Protein AF-A0AAU9XAP6-F1 (afdb_monomer_lite)

pLDDT: mean 88.38, std 8.18, range [48.34, 97.88]

Organism: NCBI:txid46732

Secondary structure (DSSP, 8-state):
----S-PPPGGG-PPPHHHHHHHHHHHHHHHHHHHHHHHHHHS-EEEEEEE-S-S-S-SEEEEEEEEEETTS-GGG-EEEEEETTS-EEEEE-TTEEEEEEGGGTEEEEEEEEEEESSSEEEEEESTTSSS--SS-----EEEEEEEBSPP-S--SS-TTTTTTEE-TTS-TT-EEEEEEEEEEEEEE-TTS-EEEEEEEEEEEEEE--EETTEEPPPEEEEEEEE-S-EEEEEEEPPPHHHHHHH-

Structure (mmCIF, N/CA/C/O backbone):
data_AF-A0AAU9XAP6-F1
#
_entry.id   AF-A0AAU9XAP6-F1
#
loop_
_atom_site.group_PDB
_atom_site.id
_atom_site.type_symbol
_atom_site.label_atom_id
_atom_site.label_alt_id
_atom_site.label_comp_id
_atom_site.label_asym_id
_atom_site.label_entity_id
_atom_site.label_seq_id
_atom_site.pdbx_PDB_ins_code
_atom_site.Cartn_x
_atom_site.Cartn_y
_atom_site.Cartn_z
_atom_site.occupancy
_atom_site.B_iso_or_equiv
_atom_site.auth_seq_id
_atom_site.auth_comp_id
_atom_site.auth_asym_id
_atom_site.auth_atom_id
_atom_site.pdbx_PDB_model_num
ATOM 1 N N . ARG A 1 1 ? -34.473 14.798 53.605 1.00 48.34 1 ARG A N 1
ATOM 2 C CA . ARG A 1 1 ? -35.106 14.194 54.807 1.00 48.34 1 ARG A CA 1
ATOM 3 C C . ARG A 1 1 ? -35.303 12.686 54.586 1.00 48.34 1 ARG A C 1
ATOM 5 O O . ARG A 1 1 ? -36.408 12.199 54.739 1.00 48.34 1 ARG A O 1
ATOM 12 N N . PHE A 1 2 ? -34.236 11.969 54.220 1.00 51.88 2 PHE A N 1
ATOM 13 C CA . PHE A 1 2 ? -34.199 10.504 54.151 1.00 51.88 2 PHE A CA 1
ATOM 14 C C . PHE A 1 2 ? -32.830 10.069 54.674 1.00 51.88 2 PHE A C 1
ATOM 16 O O . PHE A 1 2 ? -31.880 9.926 53.919 1.00 51.88 2 PHE A O 1
ATOM 23 N N . ASP A 1 3 ? -32.727 9.994 55.994 1.00 56.91 3 ASP A N 1
ATOM 24 C CA . ASP A 1 3 ? -31.646 9.317 56.704 1.00 56.91 3 ASP A CA 1
ATOM 25 C C . ASP A 1 3 ? -32.381 8.361 57.647 1.00 56.91 3 ASP A C 1
ATOM 27 O O . ASP A 1 3 ? -33.045 8.798 58.589 1.00 56.91 3 ASP A O 1
ATOM 31 N N . VAL A 1 4 ? -32.445 7.086 57.254 1.00 78.31 4 VAL A N 1
ATOM 32 C CA . VAL A 1 4 ? -33.272 6.045 57.897 1.00 78.31 4 VAL A CA 1
ATOM 33 C C . VAL A 1 4 ? -32.639 5.576 59.217 1.00 78.31 4 VAL A C 1
ATOM 35 O O . VAL A 1 4 ? -33.303 4.935 60.031 1.00 78.31 4 VAL A O 1
ATOM 38 N N . TYR A 1 5 ? -31.385 5.953 59.486 1.00 74.56 5 TYR A N 1
ATOM 39 C CA . TYR A 1 5 ? -30.648 5.541 60.674 1.00 74.56 5 TYR A CA 1
ATOM 40 C C . TYR A 1 5 ? -30.580 6.646 61.738 1.00 74.56 5 TYR A C 1
ATOM 42 O O . TYR A 1 5 ? -30.399 7.832 61.460 1.00 74.56 5 TYR A O 1
ATOM 50 N N . ARG A 1 6 ? -30.718 6.246 63.009 1.00 73.06 6 ARG A N 1
ATOM 51 C CA . ARG A 1 6 ? -30.551 7.136 64.165 1.00 73.06 6 ARG A CA 1
ATOM 52 C C . ARG A 1 6 ? -29.078 7.541 64.256 1.00 73.06 6 ARG A C 1
ATOM 54 O O . ARG A 1 6 ? -28.228 6.686 64.487 1.00 73.06 6 ARG A O 1
ATOM 61 N N . LYS A 1 7 ? -28.780 8.834 64.083 1.00 71.88 7 LYS A N 1
ATOM 62 C CA . LYS A 1 7 ? -27.412 9.363 64.211 1.00 71.88 7 LYS A CA 1
ATOM 63 C C . LYS A 1 7 ? -26.825 8.987 65.571 1.00 71.88 7 LYS A C 1
ATOM 65 O O . LYS A 1 7 ? -27.478 9.167 66.601 1.00 71.88 7 LYS A O 1
ATOM 70 N N . VAL A 1 8 ? -25.607 8.459 65.549 1.00 78.50 8 VAL A N 1
ATOM 71 C CA . VAL A 1 8 ? -24.889 8.038 66.754 1.00 78.50 8 VAL A CA 1
ATOM 72 C C . VAL A 1 8 ? -24.604 9.281 67.618 1.00 78.50 8 VAL A C 1
ATOM 74 O O . VAL A 1 8 ? -24.224 10.318 67.064 1.00 78.50 8 VAL A O 1
ATOM 77 N N . PRO A 1 9 ? -24.830 9.233 68.946 1.00 79.44 9 PRO A N 1
ATOM 78 C CA . PRO A 1 9 ? -24.470 10.322 69.853 1.00 79.44 9 PRO A CA 1
ATOM 79 C C . PRO A 1 9 ? -22.988 10.681 69.712 1.00 79.44 9 PRO A C 1
ATOM 81 O O . PRO A 1 9 ? -22.150 9.787 69.614 1.00 79.44 9 PRO A O 1
ATOM 84 N N . LYS A 1 10 ? -22.662 11.979 69.732 1.00 68.88 10 LYS A N 1
ATOM 85 C CA . LYS A 1 10 ? -21.281 12.468 69.555 1.00 68.88 10 LYS A CA 1
ATOM 86 C C . LYS A 1 10 ? -20.311 11.939 70.620 1.00 68.88 10 LYS A C 1
ATOM 88 O O . LYS A 1 10 ? -19.122 11.839 70.349 1.00 68.88 10 LYS A O 1
ATOM 93 N N . ASP A 1 11 ? -20.837 11.542 71.777 1.00 70.69 11 ASP A N 1
ATOM 94 C CA . ASP A 1 11 ? -20.088 10.999 72.918 1.00 70.69 11 ASP A CA 1
ATOM 95 C C . ASP A 1 11 ? -19.601 9.553 72.699 1.00 70.69 11 ASP A C 1
ATOM 97 O O . ASP A 1 11 ? -18.796 9.044 73.470 1.00 70.69 11 ASP A O 1
ATOM 101 N N . LEU A 1 12 ? -20.090 8.884 71.647 1.00 67.19 12 LEU A N 1
ATOM 102 C CA . LEU A 1 12 ? -19.699 7.525 71.247 1.00 67.19 12 LEU A CA 1
ATOM 103 C C . LEU A 1 12 ? -18.851 7.512 69.962 1.00 67.19 12 LEU A C 1
ATOM 105 O O . LEU A 1 12 ? -18.525 6.443 69.450 1.00 67.19 12 LEU A O 1
ATOM 109 N N . THR A 1 13 ? -18.510 8.683 69.418 1.00 69.12 13 THR A N 1
ATOM 110 C CA . THR A 1 13 ? -17.728 8.829 68.184 1.00 69.12 13 THR A CA 1
ATOM 111 C C . THR A 1 13 ? -16.467 9.641 68.451 1.00 69.12 13 THR A C 1
ATOM 113 O O . THR A 1 13 ? -16.531 10.866 68.530 1.00 69.12 13 THR A O 1
ATOM 116 N N . GLU A 1 14 ? -15.312 8.983 68.543 1.00 74.94 14 GLU A N 1
ATOM 117 C CA . GLU A 1 14 ? -14.021 9.675 68.551 1.00 74.94 14 GLU A CA 1
ATOM 118 C C . GLU A 1 14 ? -13.515 9.872 67.110 1.00 74.94 14 GLU A C 1
ATOM 120 O O . GLU A 1 14 ? -13.305 8.891 66.388 1.00 74.94 14 GLU A O 1
ATOM 125 N N . PRO A 1 15 ? -13.324 11.119 66.643 1.00 74.12 15 PRO A N 1
ATOM 126 C CA . PRO A 1 15 ? -12.753 11.367 65.327 1.00 74.12 15 PRO A CA 1
ATOM 127 C C . PRO A 1 15 ? -11.271 10.974 65.320 1.00 74.12 15 PRO A C 1
ATOM 129 O O . PRO A 1 15 ? -10.464 11.530 66.061 1.00 74.12 15 PRO A O 1
ATOM 132 N N . THR A 1 16 ? -10.894 10.039 64.447 1.00 85.94 16 THR A N 1
ATOM 133 C CA . THR A 1 16 ? -9.493 9.637 64.264 1.00 85.94 16 THR A CA 1
ATOM 134 C C . THR A 1 16 ? -8.891 10.318 63.034 1.00 85.94 16 THR A C 1
ATOM 136 O O . THR A 1 16 ? -9.474 10.309 61.948 1.00 85.94 16 THR A O 1
ATOM 139 N N . LEU A 1 17 ? -7.691 10.893 63.183 1.00 85.50 17 LEU A N 1
ATOM 140 C CA . LEU A 1 17 ? -6.952 11.518 62.076 1.00 85.50 17 LEU A CA 1
ATOM 141 C C . LEU A 1 17 ? -6.693 10.513 60.940 1.00 85.50 17 LEU A C 1
ATOM 143 O O . LEU A 1 17 ? -6.874 10.834 59.768 1.00 85.50 17 LEU A O 1
ATOM 147 N N . THR A 1 18 ? -6.342 9.273 61.289 1.00 87.75 18 THR A N 1
ATOM 148 C CA . THR A 1 18 ? -6.099 8.182 60.335 1.00 87.75 18 THR A CA 1
ATOM 149 C C . THR A 1 18 ? -7.346 7.850 59.513 1.00 87.75 18 THR A C 1
ATOM 151 O O . THR A 1 18 ? -7.249 7.689 58.299 1.00 87.75 18 THR A O 1
ATOM 154 N N . GLY A 1 19 ? -8.529 7.811 60.142 1.00 87.94 19 GLY A N 1
ATOM 155 C CA . GLY A 1 19 ? -9.795 7.580 59.443 1.00 87.94 19 GLY A CA 1
ATOM 156 C C . GLY A 1 19 ? -10.146 8.704 58.463 1.00 87.94 19 GLY A C 1
ATOM 157 O O . GLY A 1 19 ? -10.635 8.431 57.364 1.00 87.94 19 GLY A O 1
ATOM 158 N N . ALA A 1 20 ? -9.832 9.956 58.812 1.00 88.50 20 ALA A N 1
ATOM 159 C CA . ALA A 1 20 ? -10.007 11.099 57.917 1.00 88.50 20 ALA A CA 1
ATOM 160 C C . ALA A 1 20 ? -9.082 11.017 56.690 1.00 88.50 20 ALA A C 1
ATOM 162 O O . ALA A 1 20 ? -9.546 11.210 55.568 1.00 88.50 20 ALA A O 1
ATOM 163 N N . VAL A 1 21 ? -7.804 10.665 56.882 1.00 93.75 21 VAL A N 1
ATOM 164 C CA . VAL A 1 21 ? -6.840 10.488 55.779 1.00 93.75 21 VAL A CA 1
ATOM 165 C C . VAL A 1 21 ? -7.285 9.370 54.837 1.00 93.75 21 VAL A C 1
ATOM 167 O O . VAL A 1 21 ? -7.354 9.594 53.631 1.00 93.75 21 VAL A O 1
ATOM 170 N N . ILE A 1 22 ? -7.654 8.201 55.375 1.00 92.69 22 ILE A N 1
ATOM 171 C CA . ILE A 1 22 ? -8.144 7.072 54.569 1.00 92.69 22 ILE A CA 1
ATOM 172 C C . ILE A 1 22 ? -9.375 7.491 53.759 1.00 92.69 22 ILE A C 1
ATOM 174 O O . ILE A 1 22 ? -9.412 7.263 52.554 1.00 92.69 22 ILE A O 1
ATOM 178 N N . SER A 1 23 ? -10.340 8.171 54.386 1.00 93.19 23 SER A N 1
ATOM 179 C CA . SER A 1 23 ? -11.558 8.631 53.706 1.00 93.19 23 SER A CA 1
ATOM 180 C C . SER A 1 23 ? -11.256 9.606 52.562 1.00 93.19 23 SER A C 1
ATOM 182 O O . SER A 1 23 ? -11.833 9.483 51.484 1.00 93.19 23 SER A O 1
ATOM 184 N N . ILE A 1 24 ? -10.324 10.547 52.759 1.00 94.69 24 ILE A N 1
ATOM 185 C CA . ILE A 1 24 ? -9.896 11.489 51.712 1.00 94.69 24 ILE A CA 1
ATOM 186 C C . ILE A 1 24 ? -9.228 10.740 50.555 1.00 94.69 24 ILE A C 1
ATOM 188 O O . ILE A 1 24 ? -9.577 10.974 49.398 1.00 94.69 24 ILE A O 1
ATOM 192 N N . CYS A 1 25 ? -8.309 9.816 50.849 1.00 95.62 25 CYS A N 1
ATOM 193 C CA . CYS A 1 25 ? -7.651 8.998 49.832 1.00 95.62 25 CYS A CA 1
ATOM 194 C C . CYS A 1 25 ? -8.659 8.157 49.034 1.00 95.62 25 CYS A C 1
ATOM 196 O O . CYS A 1 25 ? -8.580 8.121 47.808 1.00 95.62 25 CYS A O 1
ATOM 198 N N . SER A 1 26 ? -9.634 7.536 49.703 1.00 94.56 26 SER A N 1
ATOM 199 C CA . SER A 1 26 ? -10.699 6.772 49.048 1.00 94.56 26 SER A CA 1
ATOM 200 C C . SER A 1 26 ? -11.567 7.650 48.146 1.00 94.56 26 SER A C 1
ATOM 202 O O . SER A 1 26 ? -11.811 7.279 47.002 1.00 94.56 26 SER A O 1
ATOM 204 N N . CYS A 1 27 ? -11.981 8.835 48.607 1.00 95.06 27 CYS A N 1
ATOM 205 C CA . CYS A 1 27 ? -12.745 9.774 47.783 1.00 95.06 27 CYS A CA 1
ATOM 206 C C . CYS A 1 27 ? -11.961 10.225 46.544 1.00 95.06 27 CYS A C 1
ATOM 208 O O . CYS A 1 27 ? -12.517 10.242 45.448 1.00 95.06 27 CYS A O 1
ATOM 210 N N . LEU A 1 28 ? -10.673 10.555 46.691 1.00 96.06 28 LEU A N 1
ATOM 211 C CA . LEU A 1 28 ? -9.819 10.934 45.561 1.00 96.06 28 LEU A CA 1
ATOM 212 C C . LEU A 1 28 ? -9.684 9.795 44.546 1.00 96.06 28 LEU A C 1
ATOM 214 O O . LEU A 1 28 ? -9.765 10.037 43.343 1.00 96.06 28 LEU A O 1
ATOM 218 N N . PHE A 1 29 ? -9.522 8.560 45.021 1.00 94.62 29 PHE A N 1
ATOM 219 C CA . PHE A 1 29 ? -9.425 7.388 44.158 1.00 94.62 29 PHE A CA 1
ATOM 220 C C . PHE A 1 29 ? -10.732 7.118 43.397 1.00 94.62 29 PHE A C 1
ATOM 222 O O . PHE A 1 29 ? -10.698 6.904 42.189 1.00 94.62 29 PHE A O 1
ATOM 229 N N . ILE A 1 30 ? -11.887 7.213 44.065 1.00 92.94 30 ILE A N 1
ATOM 230 C CA . ILE A 1 30 ? -13.206 7.059 43.426 1.00 92.94 30 ILE A CA 1
ATOM 231 C C . ILE A 1 30 ? -13.429 8.144 42.365 1.00 92.94 30 ILE A C 1
ATOM 233 O O . ILE A 1 30 ? -13.862 7.841 41.256 1.00 92.94 30 ILE A O 1
ATOM 237 N N . VAL A 1 31 ? -13.100 9.404 42.669 1.00 93.81 31 VAL A N 1
ATOM 238 C CA . VAL A 1 31 ? -13.209 10.505 41.697 1.00 93.81 31 VAL A CA 1
ATOM 239 C C . VAL A 1 31 ? -12.295 10.266 40.496 1.00 93.81 31 VAL A C 1
ATOM 241 O O . VAL A 1 31 ? -12.714 10.481 39.362 1.00 93.81 31 VAL A O 1
ATOM 244 N N . PHE A 1 32 ? -11.069 9.790 40.723 1.00 94.44 32 PHE A N 1
ATOM 245 C CA . PHE A 1 32 ? -10.147 9.435 39.648 1.00 94.44 32 PHE A CA 1
ATOM 246 C C . PHE A 1 32 ? -10.719 8.338 38.737 1.00 94.44 32 PHE A C 1
ATOM 248 O O . PHE A 1 32 ? -10.724 8.512 37.518 1.00 94.44 32 PHE A O 1
ATOM 255 N N . LEU A 1 33 ? -11.243 7.249 39.311 1.00 91.88 33 LEU A N 1
ATOM 256 C CA . LEU A 1 33 ? -11.866 6.169 38.540 1.00 91.88 33 LEU A CA 1
ATOM 257 C C . LEU A 1 33 ? -13.075 6.668 37.742 1.00 91.88 33 LEU A C 1
ATOM 259 O O . LEU A 1 33 ? -13.172 6.386 36.552 1.00 91.88 33 LEU A O 1
ATOM 263 N N . LEU A 1 34 ? -13.943 7.480 38.352 1.00 91.81 34 LEU A N 1
ATOM 264 C CA . LEU A 1 34 ? -15.123 8.028 37.682 1.00 91.81 34 LEU A CA 1
ATOM 265 C C . LEU A 1 34 ? -14.742 8.932 36.506 1.00 91.81 34 LEU A C 1
ATOM 267 O O . LEU A 1 34 ? -15.331 8.820 35.433 1.00 91.81 34 LEU A O 1
ATOM 271 N N . LEU A 1 35 ? -13.743 9.805 36.673 1.00 92.31 35 LEU A N 1
ATOM 272 C CA . LEU A 1 35 ? -13.246 10.648 35.582 1.00 92.31 35 LEU A CA 1
ATOM 273 C C . LEU A 1 35 ? -12.613 9.813 34.462 1.00 92.31 35 LEU A C 1
ATOM 275 O O . LEU A 1 35 ? -12.796 10.134 33.288 1.00 92.31 35 LEU A O 1
ATOM 279 N N . SER A 1 36 ? -11.897 8.742 34.811 1.00 90.75 36 SER A N 1
ATOM 280 C CA . SER A 1 36 ? -11.293 7.829 33.839 1.00 90.75 36 SER A CA 1
ATOM 281 C C . SER A 1 36 ? -12.350 7.065 33.034 1.00 90.75 36 SER A C 1
ATOM 283 O O . SER A 1 36 ? -12.295 7.070 31.803 1.00 90.75 36 SER A O 1
ATOM 285 N N . GLU A 1 37 ? -13.356 6.492 33.697 1.00 89.88 37 GLU A N 1
ATOM 286 C CA . GLU A 1 37 ? -14.476 5.802 33.045 1.00 89.88 37 GLU A CA 1
ATOM 287 C C . GLU A 1 37 ? -15.327 6.767 32.213 1.00 89.88 37 GLU A C 1
ATOM 289 O O . GLU A 1 37 ? -15.700 6.448 31.086 1.00 89.88 37 GLU A O 1
ATOM 294 N N . PHE A 1 38 ? -15.573 7.984 32.704 1.00 89.25 38 PHE A N 1
ATOM 295 C CA . PHE A 1 38 ? -16.295 9.010 31.950 1.00 89.25 38 PHE A CA 1
ATOM 296 C C . PHE A 1 38 ? -15.544 9.422 30.679 1.00 89.25 38 PHE A C 1
ATOM 298 O O . PHE A 1 38 ? -16.142 9.533 29.609 1.00 89.25 38 PHE A O 1
ATOM 305 N N . TYR A 1 39 ? -14.221 9.587 30.767 1.00 89.94 39 TYR A N 1
ATOM 306 C CA . TYR A 1 39 ? -13.382 9.842 29.599 1.00 89.94 39 TYR A CA 1
ATOM 307 C C . TYR A 1 39 ? -13.433 8.670 28.605 1.00 89.94 39 TYR A C 1
ATOM 309 O O . TYR A 1 39 ? -13.611 8.875 27.406 1.00 89.94 39 TYR A O 1
ATOM 317 N N . SER A 1 40 ? -13.347 7.435 29.102 1.00 85.88 40 SER A N 1
ATOM 318 C CA . SER A 1 40 ? -13.465 6.202 28.311 1.00 85.88 40 SER A CA 1
ATOM 319 C C . SER A 1 40 ? -14.835 6.051 27.636 1.00 85.88 40 SER A C 1
ATOM 321 O O . SER A 1 40 ? -14.910 5.541 26.522 1.00 85.88 40 SER A O 1
ATOM 323 N N . PHE A 1 41 ? -15.909 6.512 28.282 1.00 87.19 41 PHE A N 1
ATOM 324 C CA . PHE A 1 41 ? -17.276 6.488 27.758 1.00 87.19 41 PHE A CA 1
ATOM 325 C C . PHE A 1 41 ? -17.514 7.531 26.655 1.00 87.19 41 PHE A C 1
ATOM 327 O O . PHE A 1 41 ? -18.246 7.264 25.703 1.00 87.19 41 PHE A O 1
ATOM 334 N N . ILE A 1 42 ? -16.905 8.716 26.769 1.00 87.56 42 ILE A N 1
ATOM 335 C CA . ILE A 1 42 ? -17.005 9.765 25.741 1.00 87.56 42 ILE A CA 1
ATOM 336 C C . ILE A 1 42 ? -16.218 9.390 24.483 1.00 87.56 42 ILE A C 1
ATOM 338 O O . ILE A 1 42 ? -16.643 9.722 23.373 1.00 87.56 42 ILE A O 1
ATOM 342 N N . ASN A 1 43 ? -15.080 8.717 24.645 1.00 88.75 43 ASN A N 1
ATOM 343 C CA . ASN A 1 43 ? -14.266 8.287 23.519 1.00 88.75 43 ASN A CA 1
ATOM 344 C C . ASN A 1 43 ? -14.901 7.107 22.777 1.00 88.75 43 ASN A C 1
ATOM 346 O O . ASN A 1 43 ? -15.547 6.234 23.355 1.00 88.75 43 ASN A O 1
ATOM 350 N N . THR A 1 44 ? -14.691 7.084 21.467 1.00 87.19 44 THR A N 1
ATOM 351 C CA . THR A 1 44 ? -15.156 6.011 20.593 1.00 87.19 44 THR A CA 1
ATOM 352 C C . THR A 1 44 ? -14.171 4.854 20.577 1.00 87.19 44 THR A C 1
ATOM 354 O O . THR A 1 44 ? -12.965 5.032 20.761 1.00 87.19 44 THR A O 1
ATOM 357 N N . GLU A 1 45 ? -14.688 3.655 20.331 1.00 88.06 45 GLU A N 1
ATOM 358 C CA . GLU A 1 45 ? -13.883 2.458 20.113 1.00 88.06 45 GLU A CA 1
ATOM 359 C C . GLU A 1 45 ? -14.051 1.956 18.680 1.00 88.06 45 GLU A C 1
ATOM 361 O O . GLU A 1 45 ? -15.135 2.030 18.102 1.00 88.06 45 GLU A O 1
ATOM 366 N N . ILE A 1 46 ? -12.962 1.456 18.099 1.00 90.31 46 ILE A N 1
ATOM 367 C CA . ILE A 1 46 ? -12.961 0.854 16.767 1.00 90.31 46 ILE A CA 1
ATOM 368 C C . ILE A 1 46 ? -13.011 -0.660 16.950 1.00 90.31 46 ILE A C 1
ATOM 370 O O . ILE A 1 46 ? -12.089 -1.250 17.515 1.00 90.31 46 ILE A O 1
ATOM 374 N N . VAL A 1 47 ? -14.075 -1.288 16.458 1.00 91.06 47 VAL A N 1
ATOM 375 C CA . VAL A 1 47 ? -14.273 -2.742 16.512 1.00 91.06 47 VAL A CA 1
ATOM 376 C C . VAL A 1 47 ? -14.082 -3.319 15.114 1.00 91.06 47 VAL A C 1
ATOM 378 O O . VAL A 1 47 ? -14.600 -2.766 14.147 1.00 91.06 47 VAL A O 1
ATOM 381 N N . SER A 1 48 ? -13.336 -4.419 14.994 1.00 92.06 48 SER A N 1
ATOM 382 C CA . SER A 1 48 ? -13.140 -5.117 13.720 1.00 92.06 48 SER A CA 1
ATOM 383 C C . SER A 1 48 ? -14.056 -6.332 13.595 1.00 92.06 48 SER A C 1
ATOM 385 O O . SER A 1 48 ? -14.024 -7.223 14.445 1.00 92.06 48 SER A O 1
ATOM 387 N N . GLU A 1 49 ? -14.801 -6.405 12.503 1.00 92.19 49 GLU A N 1
ATOM 388 C CA . GLU A 1 49 ? -15.636 -7.534 12.103 1.00 92.19 49 GLU A CA 1
ATOM 389 C C . GLU A 1 49 ? -15.079 -8.143 10.803 1.00 92.19 49 GLU A C 1
ATOM 391 O O . GLU A 1 49 ? -14.505 -7.437 9.971 1.00 92.19 49 GLU A O 1
ATOM 396 N N . LEU A 1 50 ? -15.215 -9.459 10.623 1.00 91.00 50 LEU A N 1
ATOM 397 C CA . LEU A 1 50 ? -14.757 -10.170 9.424 1.00 91.00 50 LEU A CA 1
ATOM 398 C C . LEU A 1 50 ? -15.958 -10.756 8.691 1.00 91.00 50 LEU A C 1
ATOM 400 O O . LEU A 1 50 ? -16.809 -11.393 9.312 1.00 91.00 50 LEU A O 1
ATOM 404 N N . PHE A 1 51 ? -16.006 -10.578 7.375 1.00 89.25 51 PHE A N 1
ATOM 405 C CA . PHE A 1 51 ? -17.064 -11.132 6.536 1.00 89.25 51 PHE A CA 1
ATOM 406 C C . PHE A 1 51 ? -16.524 -11.528 5.159 1.00 89.25 51 PHE A C 1
ATOM 408 O O . PHE A 1 51 ? -15.443 -11.104 4.746 1.00 89.25 51 PHE A O 1
ATOM 415 N N . VAL A 1 52 ? -17.266 -12.395 4.473 1.00 85.69 52 VAL A N 1
ATOM 416 C CA . VAL A 1 52 ? -16.911 -12.936 3.156 1.00 85.69 52 VAL A CA 1
ATOM 417 C C . VAL A 1 52 ? -17.818 -12.273 2.134 1.00 85.69 52 VAL A C 1
ATOM 419 O O . VAL A 1 52 ? -18.899 -12.775 1.850 1.00 85.69 52 VAL A O 1
ATOM 422 N N . ASP A 1 53 ? -17.412 -11.102 1.656 1.00 75.50 53 ASP A N 1
ATOM 423 C CA . ASP A 1 53 ? -18.084 -10.432 0.547 1.00 75.50 53 ASP A CA 1
ATOM 424 C C . ASP A 1 53 ? -17.155 -9.402 -0.105 1.00 75.50 53 ASP A C 1
ATOM 426 O O . ASP A 1 53 ? -16.255 -8.861 0.551 1.00 75.50 53 ASP A O 1
ATOM 430 N N . ASN A 1 54 ? -17.379 -9.120 -1.388 1.00 74.62 54 ASN A N 1
ATOM 431 C CA . ASN A 1 54 ? -16.704 -8.033 -2.084 1.00 74.62 54 ASN A CA 1
ATOM 432 C C . ASN A 1 54 ? -17.390 -6.720 -1.691 1.00 74.62 54 ASN A C 1
ATOM 434 O O . ASN A 1 54 ? -18.545 -6.496 -2.045 1.00 74.62 54 ASN A O 1
ATOM 438 N N . PRO A 1 55 ? -16.699 -5.815 -0.985 1.00 65.62 55 PRO A N 1
ATOM 439 C CA . PRO A 1 55 ? -17.355 -4.665 -0.384 1.00 65.62 55 PRO A CA 1
ATOM 440 C C . PRO A 1 55 ? -17.750 -3.585 -1.399 1.00 65.62 55 PRO A C 1
ATOM 442 O O . PRO A 1 55 ? -18.435 -2.635 -1.041 1.00 65.62 55 PRO A O 1
ATOM 445 N N . THR A 1 56 ? -17.286 -3.680 -2.649 1.00 73.69 56 THR A N 1
ATOM 446 C CA . THR A 1 56 ? -17.522 -2.664 -3.684 1.00 73.69 56 THR A CA 1
ATOM 447 C C . THR A 1 56 ? -18.015 -3.304 -4.975 1.00 73.69 56 THR A C 1
ATOM 449 O O . THR A 1 56 ? -17.397 -4.247 -5.465 1.00 73.69 56 THR A O 1
ATOM 452 N N . GLU A 1 57 ? -19.069 -2.724 -5.559 1.00 72.00 57 GLU A N 1
ATOM 453 C CA . GLU A 1 57 ? -19.668 -3.153 -6.837 1.00 72.00 57 GLU A CA 1
ATOM 454 C C . GLU A 1 57 ? -18.736 -2.967 -8.045 1.00 72.00 57 GLU A C 1
ATOM 456 O O . GLU A 1 57 ? -18.965 -3.549 -9.097 1.00 72.00 57 GLU A O 1
ATOM 461 N N . ASN A 1 58 ? -17.679 -2.156 -7.919 1.00 80.62 58 ASN A N 1
ATOM 462 C CA . ASN A 1 58 ? -16.722 -1.948 -9.002 1.00 80.62 58 ASN A CA 1
ATOM 463 C C . ASN A 1 58 ? -15.812 -3.175 -9.176 1.00 80.62 58 ASN A C 1
ATOM 465 O O . ASN A 1 58 ? -15.211 -3.637 -8.207 1.00 80.62 58 ASN A O 1
ATOM 469 N N . ASP A 1 59 ? -15.622 -3.645 -10.406 1.00 83.38 59 ASP A N 1
ATOM 470 C CA . ASP A 1 59 ? -14.747 -4.785 -10.723 1.00 83.38 59 ASP A CA 1
ATOM 471 C C . ASP A 1 59 ? -13.254 -4.421 -10.747 1.00 83.38 59 ASP A C 1
ATOM 473 O O . ASP A 1 59 ? -12.376 -5.291 -10.784 1.00 83.38 59 ASP A O 1
ATOM 477 N N . ARG A 1 60 ? -12.948 -3.119 -10.715 1.00 89.94 60 ARG A N 1
ATOM 478 C CA . ARG A 1 60 ? -11.586 -2.585 -10.773 1.00 89.94 60 ARG A CA 1
ATOM 479 C C . ARG A 1 60 ? -11.141 -1.990 -9.444 1.00 89.94 60 ARG A C 1
ATOM 481 O O . ARG A 1 60 ? -11.935 -1.457 -8.670 1.00 89.94 60 ARG A O 1
ATOM 488 N N . LEU A 1 61 ? -9.838 -2.063 -9.204 1.00 91.94 61 LEU A N 1
ATOM 489 C CA . LEU A 1 61 ? -9.146 -1.524 -8.042 1.00 91.94 61 LEU A CA 1
ATOM 490 C C . LEU A 1 61 ? -8.185 -0.419 -8.488 1.00 91.94 61 LEU A C 1
ATOM 492 O O . LEU A 1 61 ? -7.321 -0.646 -9.332 1.00 91.94 61 LEU A O 1
ATOM 496 N N . ASP A 1 62 ? -8.347 0.780 -7.929 1.00 93.62 62 ASP A N 1
ATOM 497 C CA . ASP A 1 62 ? -7.401 1.884 -8.103 1.00 93.62 62 ASP A CA 1
ATOM 498 C C . ASP A 1 62 ? -6.072 1.575 -7.402 1.00 93.62 62 ASP A C 1
ATOM 500 O O . ASP A 1 62 ? -6.054 1.182 -6.234 1.00 93.62 62 ASP A O 1
ATOM 504 N N . VAL A 1 63 ? -4.960 1.820 -8.089 1.00 95.31 63 VAL A N 1
ATOM 505 C CA . VAL A 1 63 ? -3.599 1.674 -7.568 1.00 95.31 63 VAL A CA 1
ATOM 506 C C . VAL A 1 63 ? -2.845 2.979 -7.773 1.00 95.31 63 VAL A C 1
ATOM 508 O O . VAL A 1 63 ? -2.914 3.598 -8.837 1.00 95.31 63 VAL A O 1
ATOM 511 N N . LYS A 1 64 ? -2.108 3.404 -6.747 1.00 96.00 64 LYS A N 1
ATOM 512 C CA . LYS A 1 64 ? -1.155 4.513 -6.828 1.00 96.00 64 LYS A CA 1
ATOM 513 C C . LYS A 1 64 ? 0.221 4.013 -6.427 1.00 96.00 64 LYS A C 1
ATOM 515 O O . LYS A 1 64 ? 0.431 3.686 -5.256 1.00 96.00 64 LYS A O 1
ATOM 520 N N . LEU A 1 65 ? 1.147 3.987 -7.375 1.00 96.50 65 LEU A N 1
ATOM 521 C CA . LEU A 1 65 ? 2.543 3.634 -7.145 1.00 96.50 65 LEU A CA 1
ATOM 522 C C . LEU A 1 65 ? 3.402 4.892 -7.268 1.00 96.50 65 LEU A C 1
ATOM 524 O O . LEU A 1 65 ? 3.290 5.638 -8.234 1.00 96.50 65 LEU A O 1
ATOM 528 N N . ASN A 1 66 ? 4.270 5.108 -6.288 1.00 96.88 66 ASN A N 1
ATOM 529 C CA . ASN A 1 66 ? 5.327 6.105 -6.328 1.00 96.88 66 ASN A CA 1
ATOM 530 C C . ASN A 1 66 ? 6.637 5.416 -5.933 1.00 96.88 66 ASN A C 1
ATOM 532 O O . ASN A 1 66 ? 6.773 4.912 -4.812 1.00 96.88 66 ASN A O 1
ATOM 536 N N . ILE A 1 67 ? 7.577 5.371 -6.870 1.00 96.81 67 ILE A N 1
ATOM 537 C CA . ILE A 1 67 ? 8.853 4.670 -6.761 1.00 96.81 67 ILE A CA 1
ATOM 538 C C . ILE A 1 67 ? 9.963 5.539 -7.354 1.00 96.81 67 ILE A C 1
ATOM 540 O O . ILE A 1 67 ? 9.780 6.182 -8.380 1.00 96.81 67 ILE A O 1
ATOM 544 N N . THR A 1 68 ? 11.118 5.566 -6.706 1.00 96.31 68 THR A N 1
ATOM 545 C CA . THR A 1 68 ? 12.306 6.286 -7.164 1.00 96.31 68 THR A CA 1
ATOM 546 C C . THR A 1 68 ? 13.351 5.288 -7.635 1.00 96.31 68 THR A C 1
ATOM 548 O O . THR A 1 68 ? 13.640 4.329 -6.927 1.00 96.31 68 THR A O 1
ATOM 551 N N . LEU A 1 69 ? 13.931 5.522 -8.807 1.00 95.38 69 LEU A N 1
ATOM 552 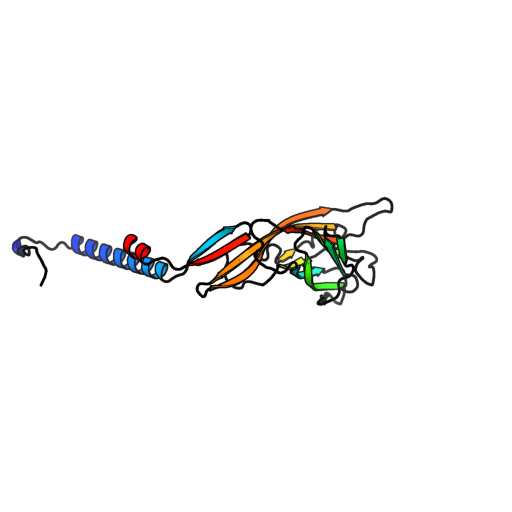C CA . LEU A 1 69 ? 15.048 4.764 -9.353 1.00 95.38 69 LEU A CA 1
ATOM 553 C C . LEU A 1 69 ? 16.222 5.732 -9.566 1.00 95.38 69 LEU A C 1
ATOM 555 O O . LEU A 1 69 ? 16.202 6.510 -10.518 1.00 95.38 69 LEU A O 1
ATOM 559 N N . PRO A 1 70 ? 17.240 5.745 -8.689 1.00 93.69 70 PRO A N 1
ATOM 560 C CA . PRO A 1 70 ? 18.289 6.768 -8.723 1.00 93.69 70 PRO A CA 1
ATOM 561 C C . PRO A 1 70 ? 19.280 6.620 -9.884 1.00 93.69 70 PRO A C 1
ATOM 563 O O . PRO A 1 70 ? 20.006 7.572 -10.163 1.00 93.69 70 PRO A O 1
ATOM 566 N N . ARG A 1 71 ? 19.328 5.441 -10.522 1.00 92.25 71 ARG A N 1
ATOM 567 C CA . ARG A 1 71 ? 20.282 5.069 -11.583 1.00 92.25 71 ARG A CA 1
ATOM 568 C C . ARG A 1 71 ? 19.594 4.720 -12.913 1.00 92.25 71 ARG A C 1
ATOM 570 O O . ARG A 1 71 ? 20.176 4.029 -13.743 1.00 92.25 71 ARG A O 1
ATOM 577 N N . MET A 1 72 ? 18.347 5.159 -13.096 1.00 92.25 72 MET A N 1
ATOM 578 C CA . MET A 1 72 ? 17.567 4.962 -14.320 1.00 92.25 72 MET A CA 1
ATOM 579 C C . MET A 1 72 ? 16.874 6.247 -14.743 1.00 92.25 72 MET A C 1
ATOM 581 O O . MET A 1 72 ? 16.201 6.894 -13.940 1.00 92.25 72 MET A O 1
ATOM 585 N N . LYS A 1 73 ? 16.957 6.559 -16.036 1.00 93.38 73 LYS A N 1
ATOM 586 C CA . LYS A 1 73 ? 16.243 7.689 -16.633 1.00 93.38 73 LYS A CA 1
ATOM 587 C C . LYS A 1 73 ? 14.757 7.397 -16.793 1.00 93.38 73 LYS A C 1
ATOM 589 O O . LYS A 1 73 ? 14.369 6.264 -17.075 1.00 93.38 73 LYS A O 1
ATOM 594 N N . CYS A 1 74 ? 13.933 8.438 -16.721 1.00 91.62 74 CYS A N 1
ATOM 595 C CA . CYS A 1 74 ? 12.482 8.312 -16.858 1.00 91.62 74 CYS A CA 1
ATOM 596 C C . CYS A 1 74 ? 12.024 7.810 -18.236 1.00 91.62 74 CYS A C 1
ATOM 598 O O . CYS A 1 74 ? 11.037 7.088 -18.320 1.00 91.62 74 CYS A O 1
ATOM 600 N N . GLU A 1 75 ? 12.757 8.133 -19.307 1.00 90.62 75 GLU A N 1
ATOM 601 C CA . GLU A 1 75 ? 12.452 7.689 -20.680 1.00 90.62 75 GLU A CA 1
ATOM 602 C C . GLU A 1 75 ? 12.595 6.172 -20.894 1.00 90.62 75 GLU A C 1
ATOM 604 O O . GLU A 1 75 ? 12.075 5.627 -21.868 1.00 90.62 75 GLU A O 1
ATOM 609 N N . HIS A 1 76 ? 13.289 5.495 -19.976 1.00 91.94 76 HIS A N 1
ATOM 610 C CA . HIS A 1 76 ? 13.552 4.059 -20.003 1.00 91.94 76 HIS A CA 1
ATOM 611 C C . HIS A 1 76 ? 12.629 3.262 -19.081 1.00 91.94 76 HIS A C 1
ATOM 613 O O . HIS A 1 76 ? 12.869 2.075 -18.881 1.00 91.94 76 HIS A O 1
ATOM 619 N N . LEU A 1 77 ? 11.613 3.889 -18.485 1.00 92.69 77 LEU A N 1
ATOM 620 C CA . LEU A 1 77 ? 10.705 3.235 -17.549 1.00 92.69 77 LEU A CA 1
ATOM 621 C C . LEU A 1 77 ? 9.285 3.202 -18.107 1.00 92.69 77 LEU A C 1
ATOM 623 O O . LEU A 1 77 ? 8.734 4.224 -18.512 1.00 92.69 77 LEU A O 1
ATOM 627 N N . GLY A 1 78 ? 8.692 2.013 -18.094 1.00 92.81 78 GLY A N 1
ATOM 628 C CA . GLY A 1 78 ? 7.288 1.774 -18.396 1.00 92.81 78 GLY A CA 1
ATOM 629 C C . GLY A 1 78 ? 6.626 0.959 -17.291 1.00 92.81 78 GLY A C 1
ATOM 630 O O . GLY A 1 78 ? 7.299 0.264 -16.524 1.00 92.81 78 GLY A O 1
ATOM 631 N N . LEU A 1 79 ? 5.301 1.065 -17.206 1.00 94.50 79 LEU A N 1
ATOM 632 C CA . LEU A 1 79 ? 4.474 0.229 -16.345 1.00 94.50 79 LEU A CA 1
ATOM 633 C C . LEU A 1 79 ? 3.706 -0.767 -17.210 1.00 94.50 79 LEU A C 1
ATOM 635 O O . LEU A 1 79 ? 2.927 -0.369 -18.071 1.00 94.50 79 LEU A O 1
ATOM 639 N N . ASP A 1 80 ? 3.865 -2.048 -16.921 1.00 94.31 80 ASP A N 1
ATOM 640 C CA . ASP A 1 80 ? 3.147 -3.119 -17.599 1.00 94.31 80 ASP A CA 1
ATOM 641 C C . ASP A 1 80 ? 2.158 -3.765 -16.625 1.00 94.31 80 ASP A C 1
ATOM 643 O O . ASP A 1 80 ? 2.470 -3.974 -15.449 1.00 94.31 80 ASP A O 1
ATOM 647 N N . ILE A 1 81 ? 0.952 -4.079 -17.097 1.00 95.19 81 ILE A N 1
ATOM 648 C CA . ILE A 1 81 ? -0.128 -4.677 -16.303 1.00 95.19 81 ILE A CA 1
ATOM 649 C C . ILE A 1 81 ? -0.531 -5.996 -16.960 1.00 95.19 81 ILE A C 1
ATOM 651 O O . ILE A 1 81 ? -0.781 -6.055 -18.164 1.00 95.19 81 ILE A O 1
ATOM 655 N N . GLN A 1 82 ? -0.616 -7.065 -16.173 1.00 94.81 82 GLN A N 1
ATOM 656 C CA . GLN A 1 82 ? -1.031 -8.382 -16.639 1.00 94.81 82 GLN A CA 1
ATOM 657 C C . GLN A 1 82 ? -1.883 -9.089 -15.585 1.00 94.81 82 GLN A C 1
ATOM 659 O O . GLN A 1 82 ? -1.489 -9.175 -14.425 1.00 94.81 82 GLN A O 1
ATOM 664 N N . ASP A 1 83 ? -3.016 -9.657 -15.981 1.00 93.62 83 ASP A N 1
ATOM 665 C CA . ASP A 1 83 ? -3.853 -10.457 -15.084 1.00 93.62 83 ASP A CA 1
ATOM 666 C C . ASP A 1 83 ? -4.177 -11.849 -15.637 1.00 93.62 83 ASP A C 1
ATOM 668 O O . ASP A 1 83 ? -3.950 -12.157 -16.809 1.00 93.62 83 ASP A O 1
ATOM 672 N N . GLU A 1 84 ? -4.697 -12.716 -14.767 1.00 92.19 84 GLU A N 1
ATOM 673 C CA . GLU A 1 84 ? -5.098 -14.081 -15.132 1.00 92.19 84 GLU A CA 1
ATOM 674 C C . GLU A 1 84 ? -6.383 -14.140 -15.976 1.00 92.19 84 GLU A C 1
ATOM 676 O O . GLU A 1 84 ? -6.673 -15.170 -16.582 1.00 92.19 84 GLU A O 1
ATOM 681 N N . MET A 1 85 ? -7.136 -13.039 -16.073 1.00 89.25 85 MET A N 1
ATOM 682 C CA . MET A 1 85 ? -8.289 -12.919 -16.974 1.00 89.25 85 MET A CA 1
ATOM 683 C C . MET A 1 85 ? -7.883 -12.585 -18.418 1.00 89.25 85 MET A C 1
ATOM 685 O O . MET A 1 85 ? -8.747 -12.484 -19.290 1.00 89.25 85 MET A O 1
ATOM 689 N N . GLY A 1 86 ? -6.582 -12.443 -18.691 1.00 87.62 86 GLY A N 1
ATOM 690 C CA . GLY A 1 86 ? -6.040 -12.206 -20.025 1.00 87.62 86 GLY A CA 1
ATOM 691 C C . GLY A 1 86 ? -5.891 -10.731 -20.395 1.00 87.62 86 GLY A C 1
ATOM 692 O O . GLY A 1 86 ? -5.594 -10.433 -21.553 1.00 87.62 86 GLY A O 1
ATOM 693 N N . ARG A 1 87 ? -6.060 -9.793 -19.452 1.00 90.06 87 ARG A N 1
ATOM 694 C CA . ARG A 1 87 ? -5.676 -8.395 -19.674 1.00 90.06 87 ARG A CA 1
ATOM 695 C C . ARG A 1 87 ? -4.159 -8.315 -19.725 1.00 90.06 87 ARG A C 1
ATOM 697 O O . ARG A 1 87 ? -3.472 -8.788 -18.821 1.00 90.06 87 ARG A O 1
ATOM 704 N N . HIS A 1 88 ? -3.648 -7.677 -20.767 1.00 91.75 88 HIS A N 1
ATOM 705 C CA . HIS A 1 88 ? -2.237 -7.364 -20.898 1.00 91.75 88 HIS A CA 1
ATOM 706 C C . HIS A 1 88 ? -2.094 -5.976 -21.518 1.00 91.75 88 HIS A C 1
ATOM 708 O O . HIS A 1 88 ? -2.476 -5.764 -22.668 1.00 91.75 88 HIS A O 1
ATOM 714 N N . GLU A 1 89 ? -1.588 -5.031 -20.736 1.00 87.19 89 GLU A N 1
ATOM 715 C CA . GLU A 1 89 ? -1.318 -3.659 -21.157 1.00 87.19 89 GLU A CA 1
ATOM 716 C C . GLU A 1 89 ? 0.175 -3.399 -20.997 1.00 87.19 89 GLU A C 1
ATOM 718 O O . GLU A 1 89 ? 0.720 -3.573 -19.908 1.00 87.19 89 GLU A O 1
ATOM 723 N N . VAL A 1 90 ? 0.826 -3.014 -22.094 1.00 86.25 90 VAL A N 1
ATOM 724 C CA . VAL A 1 90 ? 2.267 -2.749 -22.148 1.00 86.25 90 VAL A CA 1
ATOM 725 C C . VAL A 1 90 ? 2.484 -1.243 -22.221 1.00 86.25 90 VAL A C 1
ATOM 727 O O . VAL A 1 90 ? 1.820 -0.570 -23.011 1.00 86.25 90 VAL A O 1
ATOM 730 N N . GLY A 1 91 ? 3.412 -0.719 -21.423 1.00 81.00 91 GLY A N 1
ATOM 731 C CA . GLY A 1 91 ? 3.805 0.688 -21.450 1.00 81.00 91 GLY A CA 1
ATOM 732 C C . GLY A 1 91 ? 2.681 1.648 -21.068 1.00 81.00 91 GLY A C 1
ATOM 733 O O . GLY A 1 91 ? 2.489 2.671 -21.723 1.00 81.00 91 GLY A O 1
ATOM 734 N N . PHE A 1 92 ? 1.916 1.326 -20.024 1.00 83.31 92 PHE A N 1
ATOM 735 C CA . PHE A 1 92 ? 0.847 2.180 -19.519 1.00 83.31 92 PHE A CA 1
ATOM 736 C C . PHE A 1 92 ? 1.390 3.571 -19.162 1.00 83.31 92 PHE A C 1
ATOM 738 O O . PHE A 1 92 ? 2.214 3.719 -18.259 1.00 83.31 92 PHE A O 1
ATOM 745 N N . GLN A 1 93 ? 0.917 4.589 -19.884 1.00 76.31 93 GLN A N 1
ATOM 746 C CA . GLN A 1 93 ? 1.430 5.959 -19.787 1.00 76.31 93 GLN A CA 1
ATOM 747 C C . GLN A 1 93 ? 0.391 6.960 -19.257 1.00 76.31 93 GLN A C 1
ATOM 749 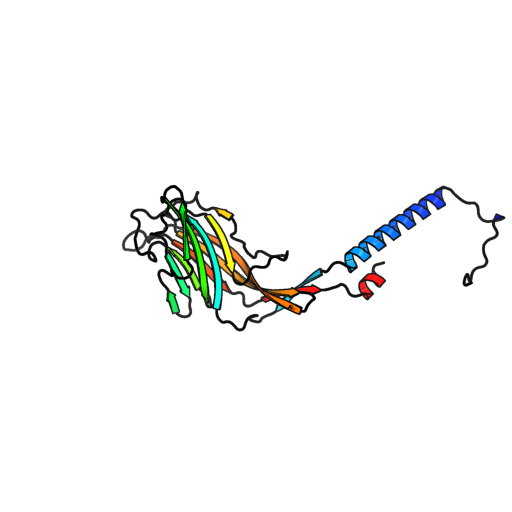O O . GLN A 1 93 ? 0.749 8.046 -18.797 1.00 76.31 93 GLN A O 1
ATOM 754 N N . GLU A 1 94 ? -0.898 6.611 -19.264 1.00 81.69 94 GLU A N 1
ATOM 755 C CA . GLU A 1 94 ? -1.953 7.491 -18.753 1.00 81.69 94 GLU A CA 1
ATOM 756 C C . GLU A 1 94 ? -1.754 7.775 -17.256 1.00 81.69 94 GLU A C 1
ATOM 758 O O . GLU A 1 94 ? -1.383 6.894 -16.488 1.00 81.69 94 GLU A O 1
ATOM 763 N N . ASN A 1 95 ? -1.977 9.016 -16.811 1.00 87.00 95 ASN A N 1
ATOM 764 C CA . ASN A 1 95 ? -1.812 9.420 -15.403 1.00 87.00 95 ASN A CA 1
ATOM 765 C C . ASN A 1 95 ? -0.450 9.042 -14.779 1.00 87.00 95 ASN A C 1
ATOM 767 O O . ASN A 1 95 ? -0.353 8.805 -13.568 1.00 87.00 95 ASN A O 1
ATOM 771 N N . THR A 1 96 ? 0.594 8.986 -15.607 1.00 90.06 96 THR A N 1
ATOM 772 C CA . THR A 1 96 ? 1.975 8.791 -15.172 1.00 90.06 96 THR A CA 1
ATOM 773 C C . THR A 1 96 ? 2.680 10.140 -15.118 1.00 90.06 96 THR A C 1
ATOM 775 O O . THR A 1 96 ? 2.657 10.916 -16.070 1.00 90.06 96 THR A O 1
ATOM 778 N N . HIS A 1 97 ? 3.283 10.430 -13.974 1.00 93.31 97 HIS A N 1
ATOM 779 C CA . HIS A 1 97 ? 4.072 11.615 -13.702 1.00 93.31 97 HIS A CA 1
ATOM 780 C C . HIS A 1 97 ? 5.497 11.189 -13.368 1.00 93.31 97 HIS A C 1
ATOM 782 O O . HIS A 1 97 ? 5.722 10.409 -12.439 1.00 93.31 97 HIS A O 1
ATOM 788 N N . THR A 1 98 ? 6.454 11.711 -14.124 1.00 92.50 98 THR A N 1
ATOM 789 C CA . THR A 1 98 ? 7.870 11.401 -13.960 1.00 92.50 98 THR A CA 1
ATOM 790 C C . THR A 1 98 ? 8.651 12.668 -13.658 1.00 92.50 98 THR A C 1
ATOM 792 O O . THR A 1 98 ? 8.527 13.646 -14.393 1.00 92.50 98 THR A O 1
ATOM 795 N N . GLU A 1 99 ? 9.468 12.647 -12.612 1.00 93.81 99 GLU A N 1
ATOM 796 C CA . GLU A 1 99 ? 10.384 13.744 -12.284 1.00 93.81 99 GLU A CA 1
ATOM 797 C C . GLU A 1 99 ? 11.824 13.257 -12.413 1.00 93.81 99 GLU A C 1
ATOM 799 O O . GLU A 1 99 ? 12.196 12.224 -11.854 1.00 93.81 99 GLU A O 1
ATOM 804 N N . GLU A 1 100 ? 12.644 14.001 -13.149 1.00 93.81 100 GLU A N 1
ATOM 805 C CA . GLU A 1 100 ? 14.064 13.694 -13.283 1.00 93.81 100 GLU A CA 1
ATOM 806 C C . GLU A 1 100 ? 14.818 13.988 -11.980 1.00 93.81 100 GLU A C 1
ATOM 808 O O . GLU A 1 100 ? 14.572 14.980 -11.291 1.00 93.81 100 GLU A O 1
ATOM 813 N N . MET A 1 101 ? 15.788 13.135 -11.663 1.00 91.69 101 MET A N 1
ATOM 814 C CA . MET A 1 101 ? 16.701 13.292 -10.532 1.00 91.69 101 MET A CA 1
ATOM 815 C C . MET A 1 101 ? 18.151 13.232 -11.003 1.00 91.69 101 MET A C 1
ATOM 817 O O . MET A 1 101 ? 18.440 12.715 -12.079 1.00 91.69 101 MET A O 1
ATOM 821 N N . ASN A 1 102 ? 19.079 13.729 -10.177 1.00 86.81 102 ASN A N 1
ATOM 822 C CA . ASN A 1 102 ? 20.524 13.617 -10.412 1.00 86.81 102 ASN A CA 1
ATOM 823 C C . ASN A 1 102 ? 20.947 14.078 -11.821 1.00 86.81 102 ASN A C 1
ATOM 825 O O . ASN A 1 102 ? 21.631 13.353 -12.530 1.00 86.81 102 ASN A O 1
ATOM 829 N N . HIS A 1 103 ? 20.509 15.268 -12.248 1.00 87.50 103 HIS A N 1
ATOM 830 C CA . HIS A 1 103 ? 20.785 15.800 -13.595 1.00 87.50 103 HIS A CA 1
ATOM 831 C C . HIS A 1 103 ? 20.319 14.885 -14.750 1.00 87.50 103 HIS A C 1
ATOM 833 O O . HIS A 1 103 ? 20.939 14.863 -15.811 1.00 87.50 103 HIS A O 1
ATOM 839 N N . GLY A 1 104 ? 19.229 14.138 -14.549 1.00 85.81 104 GLY A N 1
ATOM 840 C CA . GLY A 1 104 ? 18.634 13.271 -15.569 1.00 85.81 104 GLY A CA 1
ATOM 841 C C . GLY A 1 104 ? 19.157 11.833 -15.565 1.00 85.81 104 GLY A C 1
ATOM 842 O O . GLY A 1 104 ? 18.850 11.084 -16.487 1.00 85.81 104 GLY A O 1
ATOM 843 N N . GLU A 1 105 ? 19.938 11.429 -14.558 1.00 89.31 105 GLU A N 1
ATOM 844 C CA . GLU A 1 105 ? 20.397 10.039 -14.384 1.00 89.31 105 GLU A CA 1
ATOM 845 C C . GLU A 1 105 ? 19.422 9.173 -13.572 1.00 89.31 105 GLU A C 1
ATOM 847 O O . GLU A 1 105 ? 19.446 7.948 -13.683 1.00 89.31 105 GLU A O 1
ATOM 852 N N . GLY A 1 106 ? 18.558 9.800 -12.770 1.00 92.88 106 GLY A N 1
ATOM 853 C CA . GLY A 1 106 ? 17.548 9.127 -11.958 1.00 92.88 106 GLY A CA 1
ATOM 854 C C . GLY A 1 106 ? 16.127 9.567 -12.297 1.00 92.88 106 GLY A C 1
ATOM 855 O O . GLY A 1 106 ? 15.909 10.584 -12.958 1.00 92.88 106 GLY A O 1
ATOM 856 N N . CYS A 1 107 ? 15.152 8.821 -11.786 1.00 94.94 107 CYS A N 1
ATOM 857 C CA . CYS A 1 107 ? 13.740 9.078 -12.014 1.00 94.94 107 CYS A CA 1
ATOM 858 C C . CYS A 1 107 ? 12.896 8.856 -10.757 1.00 94.94 107 CYS A C 1
ATOM 860 O O . CYS A 1 107 ? 12.972 7.802 -10.123 1.00 94.94 107 CYS A O 1
ATOM 862 N N . VAL A 1 108 ? 12.019 9.807 -10.436 1.00 96.12 108 VAL A N 1
ATOM 863 C CA . VAL A 1 108 ? 10.835 9.563 -9.604 1.00 96.12 108 VAL A CA 1
ATOM 864 C C . VAL A 1 108 ? 9.689 9.188 -10.529 1.00 96.12 108 VAL A C 1
ATOM 866 O O . VAL A 1 108 ? 9.206 10.017 -11.294 1.00 96.12 108 VAL A O 1
ATOM 869 N N . PHE A 1 109 ? 9.233 7.946 -10.445 1.00 95.25 109 PHE A N 1
ATOM 870 C CA . PHE A 1 109 ? 8.152 7.403 -11.253 1.00 95.25 109 PHE A CA 1
ATOM 871 C C . PHE A 1 109 ? 6.877 7.287 -10.407 1.00 95.25 109 PHE A C 1
ATOM 873 O O . PHE A 1 109 ? 6.791 6.475 -9.481 1.00 95.25 109 PHE A O 1
ATOM 880 N N . SER A 1 110 ? 5.881 8.121 -10.705 1.00 96.19 110 SER A N 1
ATOM 881 C CA . SER A 1 110 ? 4.577 8.124 -10.038 1.00 96.19 110 SER A CA 1
ATOM 882 C C . SER A 1 110 ? 3.474 7.793 -11.034 1.00 96.19 110 SER A C 1
ATOM 884 O O . SER A 1 110 ? 3.291 8.510 -12.007 1.00 96.19 110 SER A O 1
ATOM 886 N N . CYS A 1 111 ? 2.698 6.743 -10.794 1.00 94.31 111 CYS A N 1
ATOM 887 C CA . CYS A 1 111 ? 1.616 6.334 -11.687 1.00 94.31 111 CYS A CA 1
ATOM 888 C C . CYS A 1 111 ? 0.331 6.028 -10.916 1.00 94.31 111 CYS A C 1
ATOM 890 O O . CYS A 1 111 ? 0.348 5.488 -9.803 1.00 94.31 111 CYS A O 1
ATOM 892 N N . LYS A 1 112 ? -0.801 6.386 -11.530 1.00 95.62 112 LYS A N 1
ATOM 893 C CA . LYS A 1 112 ? -2.141 6.032 -11.062 1.00 95.62 112 LYS A CA 1
ATOM 894 C C . LYS A 1 112 ? -2.848 5.215 -12.138 1.00 95.62 112 LYS A C 1
ATOM 896 O O . LYS A 1 112 ? -3.074 5.709 -13.236 1.00 95.62 112 LYS A O 1
ATOM 901 N N . PHE A 1 113 ? -3.227 3.990 -11.806 1.00 94.88 113 PHE A N 1
ATOM 902 C CA . PHE A 1 113 ? -3.802 3.039 -12.756 1.00 94.88 113 PHE A CA 1
ATOM 903 C C . PHE A 1 113 ? -4.847 2.149 -12.083 1.00 94.88 113 PHE A C 1
ATOM 905 O O . PHE A 1 113 ? -5.005 2.161 -10.863 1.00 94.88 113 PHE A O 1
ATOM 912 N N . ASN A 1 114 ? -5.569 1.372 -12.887 1.00 94.19 114 ASN A N 1
ATOM 913 C CA . ASN A 1 114 ? -6.583 0.440 -12.411 1.00 94.19 114 ASN A CA 1
ATOM 914 C C . ASN A 1 114 ? -6.200 -0.994 -12.753 1.00 94.19 114 ASN A C 1
ATOM 916 O O . ASN A 1 114 ? -5.931 -1.300 -13.915 1.00 94.19 114 ASN A O 1
ATOM 920 N N . ILE A 1 115 ? -6.280 -1.885 -11.771 1.00 94.31 115 ILE A N 1
ATOM 921 C CA . ILE A 1 115 ? -6.130 -3.334 -11.950 1.00 94.31 115 ILE A CA 1
ATOM 922 C C . ILE A 1 115 ? -7.480 -4.027 -11.784 1.00 94.31 115 ILE A C 1
ATOM 924 O O . ILE A 1 115 ? -8.374 -3.508 -11.114 1.00 94.31 115 ILE A O 1
ATOM 928 N N . ASN A 1 116 ? -7.646 -5.193 -12.400 1.00 92.94 116 ASN A N 1
ATOM 929 C CA . ASN A 1 116 ? -8.827 -6.015 -12.159 1.00 92.94 116 ASN A CA 1
ATOM 930 C C . ASN A 1 116 ? -8.703 -6.702 -10.791 1.00 92.94 116 ASN A C 1
ATOM 932 O O . ASN A 1 116 ? -7.598 -7.017 -10.342 1.00 92.94 116 ASN A O 1
ATOM 936 N N . LYS A 1 117 ? -9.836 -6.956 -10.129 1.00 91.50 117 LYS A N 1
ATOM 937 C CA . LYS A 1 117 ? -9.908 -7.665 -8.838 1.00 91.50 117 LYS A CA 1
ATOM 938 C C . LYS A 1 117 ? -9.722 -9.185 -8.970 1.00 91.50 117 LYS A C 1
ATOM 940 O O . LYS A 1 117 ? -10.444 -9.971 -8.367 1.00 91.50 117 LYS A O 1
ATOM 945 N N . VAL A 1 118 ? -8.733 -9.594 -9.751 1.00 92.06 118 VAL A N 1
ATOM 946 C CA . VAL A 1 118 ? -8.307 -10.984 -9.937 1.00 92.06 118 VAL A CA 1
ATOM 947 C C . VAL A 1 118 ? -6.799 -11.078 -9.759 1.00 92.06 118 VAL A C 1
ATOM 949 O O . VAL A 1 118 ? -6.124 -10.066 -9.952 1.00 92.06 118 VAL A O 1
ATOM 952 N N . PRO A 1 119 ? -6.254 -12.251 -9.402 1.00 95.56 119 PRO A N 1
ATOM 953 C CA . PRO A 1 119 ? -4.814 -12.431 -9.310 1.00 95.56 119 PRO A CA 1
ATOM 954 C C . PRO A 1 119 ? -4.098 -11.969 -10.585 1.00 95.56 119 PRO A C 1
ATOM 956 O O . PRO A 1 119 ? -4.573 -12.159 -11.709 1.00 95.56 119 PRO A O 1
ATOM 959 N N . GLY A 1 120 ? -2.957 -11.315 -10.398 1.00 96.56 120 GLY A N 1
ATOM 960 C CA . GLY A 1 120 ? -2.225 -10.703 -11.494 1.00 96.56 120 GLY A CA 1
ATOM 961 C C . GLY A 1 120 ? -0.903 -10.102 -11.053 1.00 96.56 120 GLY A C 1
ATOM 962 O O . GLY A 1 120 ? -0.390 -10.350 -9.959 1.00 96.56 120 GLY A O 1
ATOM 963 N N . ASN A 1 121 ? -0.312 -9.311 -11.934 1.00 96.56 121 ASN A N 1
ATOM 964 C CA . ASN A 1 121 ? 0.874 -8.538 -11.646 1.00 96.56 121 ASN A CA 1
ATOM 965 C C . ASN A 1 121 ? 0.863 -7.209 -12.398 1.00 96.56 121 ASN A C 1
ATOM 967 O O . ASN A 1 121 ? 0.318 -7.082 -13.490 1.00 96.56 121 ASN A O 1
ATOM 971 N N . PHE A 1 122 ? 1.513 -6.222 -11.809 1.00 96.38 122 PHE A N 1
ATOM 972 C CA . PHE A 1 122 ? 2.001 -5.069 -12.545 1.00 96.38 122 PHE A CA 1
ATOM 973 C C . PHE A 1 122 ? 3.493 -4.955 -12.286 1.00 96.38 122 PHE A C 1
ATOM 975 O O . PHE A 1 122 ? 3.977 -5.365 -11.228 1.00 96.38 122 PHE A O 1
ATOM 982 N N . HIS A 1 123 ? 4.244 -4.446 -13.246 1.00 95.75 123 HIS A N 1
ATOM 983 C CA . HIS A 1 123 ? 5.684 -4.368 -13.106 1.00 95.75 123 HIS A CA 1
ATOM 984 C C . HIS A 1 123 ? 6.250 -3.135 -13.791 1.00 95.75 123 HIS A C 1
ATOM 986 O O . HIS A 1 123 ? 5.751 -2.692 -14.820 1.00 95.75 123 HIS A O 1
ATOM 992 N N . VAL A 1 124 ? 7.283 -2.568 -13.172 1.00 94.88 124 VAL A N 1
ATOM 993 C CA . VAL A 1 124 ? 8.061 -1.474 -13.752 1.00 94.88 124 VAL A CA 1
ATOM 994 C C . VAL A 1 124 ? 9.230 -2.094 -14.497 1.00 94.88 124 VAL A C 1
ATOM 996 O O . VAL A 1 124 ? 9.988 -2.887 -13.927 1.00 94.88 124 VAL A O 1
ATOM 999 N N . SER A 1 125 ? 9.348 -1.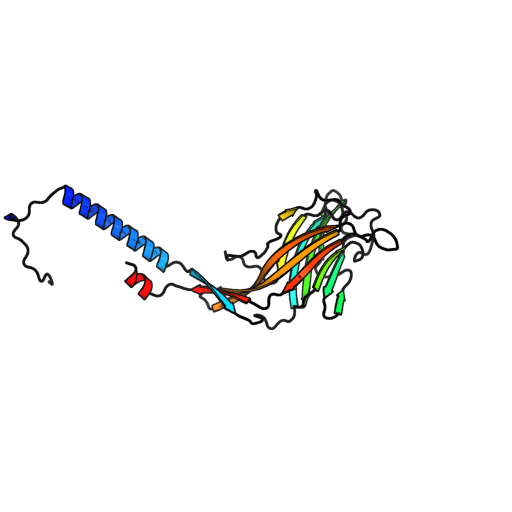771 -15.777 1.00 91.94 125 SER A N 1
ATOM 1000 C CA . SER A 1 125 ? 10.263 -2.437 -16.694 1.00 91.94 125 SER A CA 1
ATOM 1001 C C . SER A 1 125 ? 10.855 -1.455 -17.702 1.00 91.94 125 SER A C 1
ATOM 1003 O O . SER A 1 125 ? 10.343 -0.349 -17.878 1.00 91.94 125 SER A O 1
ATOM 1005 N N . THR A 1 126 ? 11.928 -1.863 -18.388 1.00 90.44 126 THR A N 1
ATOM 1006 C CA . THR A 1 126 ? 12.410 -1.115 -19.558 1.00 90.44 126 THR A CA 1
ATOM 1007 C C . THR A 1 126 ? 11.657 -1.470 -20.825 1.00 90.44 126 THR A C 1
ATOM 1009 O O . THR A 1 126 ? 11.552 -0.638 -21.716 1.00 90.44 126 THR A O 1
ATOM 1012 N N . HIS A 1 127 ? 11.116 -2.686 -20.940 1.00 86.44 127 HIS A N 1
ATOM 1013 C CA . HIS A 1 127 ? 10.491 -3.156 -22.178 1.00 86.44 127 HIS A CA 1
ATOM 1014 C C . HIS A 1 127 ? 9.132 -2.500 -22.455 1.00 86.44 127 HIS A C 1
ATOM 1016 O O . HIS A 1 127 ? 8.721 -2.447 -23.610 1.00 86.44 127 HIS A O 1
ATOM 1022 N N . GLY A 1 128 ? 8.484 -1.945 -21.428 1.00 73.00 128 GLY A N 1
ATOM 1023 C CA . GLY A 1 128 ? 7.320 -1.072 -21.573 1.00 73.00 128 GLY A CA 1
ATOM 1024 C C . GLY A 1 128 ? 7.657 0.369 -21.987 1.00 73.00 128 GLY A C 1
ATOM 1025 O O . GLY A 1 128 ? 6.745 1.166 -22.189 1.00 73.00 128 GLY A O 1
ATOM 1026 N N . ALA A 1 129 ? 8.938 0.740 -22.099 1.00 82.62 129 ALA A N 1
ATOM 1027 C CA . ALA A 1 129 ? 9.368 2.097 -22.432 1.00 82.62 129 ALA A CA 1
ATOM 1028 C C . ALA A 1 129 ? 9.708 2.269 -23.924 1.00 82.62 129 ALA A C 1
ATOM 1030 O O . ALA A 1 129 ? 10.126 1.331 -24.606 1.00 82.62 129 ALA A O 1
ATOM 1031 N N . GLY A 1 130 ? 9.583 3.503 -24.426 1.00 77.31 130 GLY A N 1
ATOM 1032 C CA . GLY A 1 130 ? 9.877 3.843 -25.825 1.00 77.31 130 GLY A CA 1
ATOM 1033 C C . GLY A 1 130 ? 11.365 3.784 -26.195 1.00 77.31 130 GLY A C 1
ATOM 1034 O O . GLY A 1 130 ? 11.695 3.675 -27.375 1.00 77.31 130 GLY A O 1
ATOM 1035 N N . ALA A 1 131 ? 12.259 3.821 -25.202 1.00 85.44 131 ALA A N 1
ATOM 1036 C CA . ALA A 1 131 ? 13.703 3.717 -25.377 1.00 85.44 131 ALA A CA 1
ATOM 1037 C C . ALA A 1 131 ? 14.289 2.665 -24.426 1.00 85.44 131 ALA A C 1
ATOM 1039 O O . ALA A 1 131 ? 13.932 2.620 -23.249 1.00 85.44 131 ALA A O 1
ATOM 1040 N N . GLN A 1 132 ? 15.234 1.856 -24.910 1.00 85.69 132 GLN A N 1
ATOM 1041 C CA . GLN A 1 132 ? 15.941 0.869 -24.087 1.00 85.69 132 GLN A CA 1
ATOM 1042 C C . GLN A 1 132 ? 17.296 1.420 -23.617 1.00 85.69 132 GLN A C 1
ATOM 1044 O O . GLN A 1 132 ? 18.012 2.001 -24.434 1.00 85.69 132 GLN A O 1
ATOM 1049 N N . PRO A 1 133 ? 17.674 1.223 -22.344 1.00 87.88 133 PRO A N 1
ATOM 1050 C CA . PRO A 1 133 ? 19.012 1.540 -21.863 1.00 87.88 133 PRO A CA 1
ATOM 1051 C C . PRO A 1 133 ? 20.002 0.424 -22.218 1.00 87.88 133 PRO A C 1
ATOM 1053 O O . PRO A 1 133 ? 19.640 -0.753 -22.234 1.00 87.88 133 PRO A O 1
ATOM 1056 N N . ASP A 1 134 ? 21.275 0.777 -22.403 1.00 85.62 134 ASP A N 1
ATOM 1057 C CA . ASP A 1 134 ? 22.342 -0.209 -22.632 1.00 85.62 134 ASP A CA 1
ATOM 1058 C C . ASP A 1 134 ? 22.573 -1.108 -21.405 1.00 85.62 134 ASP A C 1
ATOM 1060 O O . ASP A 1 134 ? 22.788 -2.313 -21.531 1.00 85.62 134 ASP A O 1
ATOM 1064 N N . ASN A 1 135 ? 22.512 -0.522 -20.204 1.00 85.88 135 ASN A N 1
ATOM 1065 C CA . ASN A 1 135 ? 22.718 -1.213 -18.931 1.00 85.88 135 ASN A CA 1
ATOM 1066 C C . ASN A 1 135 ? 21.570 -0.884 -17.962 1.00 85.88 135 ASN A C 1
ATOM 1068 O O . ASN A 1 135 ? 21.606 0.170 -17.328 1.00 85.88 135 ASN A O 1
ATOM 1072 N N . PRO A 1 136 ? 20.551 -1.752 -17.835 1.00 88.50 136 PRO A N 1
ATOM 1073 C CA . PRO A 1 136 ? 19.442 -1.515 -16.919 1.00 88.50 136 PRO A CA 1
ATOM 1074 C C . PRO A 1 136 ? 19.861 -1.745 -15.461 1.00 88.50 136 PRO A C 1
ATOM 1076 O O . PRO A 1 136 ? 20.416 -2.796 -15.130 1.00 88.50 136 PRO A O 1
ATOM 1079 N N . ASP A 1 137 ? 19.532 -0.787 -14.595 1.00 91.00 137 ASP A N 1
ATOM 1080 C CA . ASP A 1 137 ? 19.750 -0.840 -13.149 1.00 91.00 137 ASP A CA 1
ATOM 1081 C C . ASP A 1 137 ? 18.414 -0.729 -12.401 1.00 91.00 137 ASP A C 1
ATOM 1083 O O . ASP A 1 137 ? 17.803 0.330 -12.340 1.00 91.00 137 ASP A O 1
ATOM 1087 N N . MET A 1 138 ? 17.938 -1.827 -11.820 1.00 92.50 138 MET A N 1
ATOM 1088 C CA . MET A 1 138 ? 16.632 -1.869 -11.149 1.00 92.50 138 MET A CA 1
ATOM 1089 C C . MET A 1 138 ? 16.697 -1.537 -9.655 1.00 92.50 138 MET A C 1
ATOM 1091 O O . MET A 1 138 ? 15.726 -1.766 -8.929 1.00 92.50 138 MET A O 1
ATOM 1095 N N . ALA A 1 139 ? 17.808 -0.971 -9.180 1.00 93.06 139 ALA A N 1
ATOM 1096 C CA . ALA A 1 139 ? 17.892 -0.412 -7.841 1.00 93.06 139 ALA A CA 1
ATOM 1097 C C . ALA A 1 139 ? 16.857 0.696 -7.645 1.00 93.06 139 ALA A C 1
ATOM 1099 O O . ALA A 1 139 ? 16.715 1.601 -8.470 1.00 93.06 139 ALA A O 1
ATOM 1100 N N . HIS A 1 140 ? 16.121 0.620 -6.540 1.00 95.12 140 HIS A N 1
ATOM 1101 C CA . HIS A 1 140 ? 14.967 1.480 -6.338 1.00 95.12 140 HIS A CA 1
ATOM 1102 C C . HIS A 1 140 ? 14.642 1.714 -4.865 1.00 95.12 140 HIS A C 1
ATOM 1104 O O . HIS A 1 140 ? 14.989 0.932 -3.978 1.00 95.12 140 HIS A O 1
ATOM 1110 N N . HIS A 1 141 ? 13.874 2.769 -4.633 1.00 95.88 141 HIS A N 1
ATOM 1111 C CA . HIS A 1 141 ? 13.272 3.130 -3.366 1.00 95.88 141 HIS A CA 1
ATOM 1112 C C . HIS A 1 141 ? 11.757 3.282 -3.548 1.00 95.88 141 HIS A C 1
ATOM 1114 O O . HIS A 1 141 ? 11.286 4.114 -4.322 1.00 95.88 141 HIS A O 1
ATOM 1120 N N . ILE A 1 142 ? 10.962 2.475 -2.843 1.00 97.06 142 ILE A N 1
ATOM 1121 C CA . ILE A 1 142 ? 9.498 2.554 -2.902 1.00 97.06 142 ILE A CA 1
ATOM 1122 C C . ILE A 1 142 ? 9.033 3.660 -1.958 1.00 97.06 142 ILE A C 1
ATOM 1124 O O . ILE A 1 142 ? 9.037 3.494 -0.736 1.00 97.06 142 ILE A O 1
ATOM 1128 N N . ASN A 1 143 ? 8.576 4.777 -2.524 1.00 96.06 143 ASN A N 1
ATOM 1129 C CA . ASN A 1 143 ? 8.039 5.889 -1.745 1.00 96.06 143 ASN A CA 1
ATOM 1130 C C . ASN A 1 143 ? 6.679 5.514 -1.156 1.00 96.06 143 ASN A C 1
ATOM 1132 O O . ASN A 1 143 ? 6.469 5.631 0.051 1.00 96.06 143 ASN A O 1
ATOM 1136 N N . SER A 1 144 ? 5.757 5.022 -1.988 1.00 95.69 144 SER A N 1
ATOM 1137 C CA . SER A 1 144 ? 4.465 4.504 -1.533 1.00 95.69 144 SER A CA 1
ATOM 1138 C C . SER A 1 144 ? 3.799 3.620 -2.584 1.00 95.69 144 SER A C 1
ATOM 1140 O O . SER A 1 144 ? 3.951 3.843 -3.781 1.00 95.69 144 SER A O 1
ATOM 1142 N N . LEU A 1 145 ? 3.024 2.645 -2.118 1.00 96.06 145 LEU A N 1
ATOM 1143 C CA . LEU A 1 145 ? 2.109 1.861 -2.936 1.00 96.06 145 LEU A CA 1
ATOM 1144 C C . LEU A 1 145 ? 0.774 1.799 -2.198 1.00 96.06 145 LEU A C 1
ATOM 1146 O O . LEU A 1 145 ? 0.723 1.307 -1.072 1.00 96.06 145 LEU A O 1
ATOM 1150 N N . ASN A 1 146 ? -0.277 2.336 -2.810 1.00 94.50 146 ASN A N 1
ATOM 1151 C CA . ASN A 1 146 ? -1.600 2.448 -2.203 1.00 94.50 146 ASN A CA 1
ATOM 1152 C C . ASN A 1 146 ? -2.641 1.774 -3.094 1.00 94.50 146 ASN A C 1
ATOM 1154 O O . ASN A 1 146 ? -2.583 1.900 -4.319 1.00 94.50 146 ASN A O 1
ATOM 1158 N N . PHE A 1 147 ? -3.612 1.124 -2.461 1.00 93.56 147 PHE A N 1
ATOM 1159 C CA . PHE A 1 147 ? -4.726 0.450 -3.115 1.00 93.56 147 PHE A CA 1
ATOM 1160 C C . PHE A 1 147 ? -6.048 1.067 -2.638 1.00 93.56 147 PHE A C 1
ATOM 1162 O O . PHE A 1 147 ? -6.321 1.128 -1.439 1.00 93.56 147 PHE A O 1
ATOM 1169 N N . GLY A 1 148 ? -6.877 1.525 -3.574 1.00 90.31 148 GLY A N 1
ATOM 1170 C CA . GLY A 1 148 ? -8.148 2.192 -3.295 1.00 90.31 148 GLY A CA 1
ATOM 1171 C C . GLY A 1 148 ? -7.996 3.593 -2.692 1.00 90.31 148 GLY A C 1
ATOM 1172 O O . GLY A 1 148 ? -7.050 4.329 -2.985 1.00 90.31 148 GLY A O 1
ATOM 1173 N N . SER A 1 149 ? -8.975 3.994 -1.879 1.00 87.62 149 SER A N 1
ATOM 1174 C CA . SER A 1 149 ? -8.989 5.310 -1.239 1.00 87.62 149 SER A CA 1
ATOM 1175 C C . SER A 1 149 ? -8.025 5.381 -0.051 1.00 87.62 149 SER A C 1
ATOM 1177 O O . SER A 1 149 ? -7.921 4.448 0.746 1.00 87.62 149 SER A O 1
ATOM 1179 N N . GLU A 1 150 ? -7.341 6.517 0.087 1.00 84.69 150 GLU A N 1
ATOM 1180 C CA . GLU A 1 150 ? -6.467 6.796 1.228 1.00 84.69 150 GLU A CA 1
ATOM 1181 C C . GLU A 1 150 ? -7.296 7.135 2.471 1.00 84.69 150 GLU A C 1
ATOM 1183 O O . GLU A 1 150 ? -8.151 8.023 2.435 1.00 84.69 150 GLU A O 1
ATOM 1188 N N . ILE A 1 151 ? -7.004 6.464 3.586 1.00 82.31 151 ILE A N 1
ATOM 1189 C CA . ILE A 1 151 ? -7.614 6.754 4.885 1.00 82.31 151 ILE A CA 1
ATOM 1190 C C . ILE A 1 151 ? -6.650 7.600 5.722 1.00 82.31 151 ILE A C 1
ATOM 1192 O O . ILE A 1 151 ? -5.484 7.250 5.892 1.00 82.31 151 ILE A O 1
ATOM 1196 N N . LYS A 1 152 ? -7.148 8.727 6.247 1.00 77.06 152 LYS A N 1
ATOM 1197 C CA . LYS A 1 152 ? -6.406 9.611 7.169 1.00 77.06 152 LYS A CA 1
ATOM 1198 C C . LYS A 1 152 ? -6.578 9.220 8.638 1.00 77.06 152 LYS A C 1
ATOM 1200 O O . LYS A 1 152 ? -5.767 9.609 9.476 1.00 77.06 152 LYS A O 1
ATOM 1205 N N . ASP A 1 153 ? -7.644 8.487 8.938 1.00 79.81 153 ASP A N 1
ATOM 1206 C CA . ASP A 1 153 ? -7.972 8.022 10.278 1.00 79.81 153 ASP A CA 1
ATOM 1207 C C . ASP A 1 153 ? -6.966 6.952 10.743 1.00 79.81 153 ASP A C 1
ATOM 1209 O O . ASP A 1 153 ? -6.473 6.141 9.954 1.00 79.81 153 ASP A O 1
ATOM 1213 N N . LYS A 1 154 ? -6.620 6.961 12.037 1.00 76.88 154 LYS A N 1
ATOM 1214 C CA . LYS A 1 154 ? -5.663 6.005 12.616 1.00 76.88 154 LYS A CA 1
ATOM 1215 C C . LYS A 1 154 ? -6.327 4.642 12.796 1.00 76.88 154 LYS A C 1
ATOM 1217 O O . LYS A 1 154 ? -6.807 4.319 13.878 1.00 76.88 154 LYS A O 1
ATOM 1222 N N . LEU A 1 155 ? -6.331 3.847 11.734 1.00 80.19 155 LEU A N 1
ATOM 1223 C CA . LEU A 1 155 ? -6.791 2.465 11.769 1.00 80.19 155 LEU A CA 1
ATOM 1224 C C . LEU A 1 155 ? -5.647 1.499 12.103 1.00 80.19 155 LEU A C 1
ATOM 1226 O O . LEU A 1 155 ? -4.523 1.686 11.626 1.00 80.19 155 LEU A O 1
ATOM 1230 N N . PRO A 1 156 ? -5.912 0.443 12.890 1.00 75.38 156 PRO A N 1
ATOM 1231 C CA . PRO A 1 156 ? -4.937 -0.613 13.111 1.00 75.38 156 PRO A CA 1
ATOM 1232 C C . PRO A 1 156 ? -4.775 -1.425 11.819 1.00 75.38 156 PRO A C 1
ATOM 1234 O O . PRO A 1 156 ? -5.699 -2.116 11.407 1.00 75.38 156 PRO A O 1
ATOM 1237 N N . GLY A 1 157 ? -3.612 -1.349 11.171 1.00 73.62 157 GLY A N 1
ATOM 1238 C CA . GLY A 1 157 ? -3.346 -2.097 9.941 1.00 73.62 157 GLY A CA 1
ATOM 1239 C C . GLY A 1 157 ? -2.177 -1.545 9.128 1.00 73.62 157 GLY A C 1
ATOM 1240 O O . GLY A 1 157 ? -1.660 -0.460 9.397 1.00 73.62 157 GLY A O 1
ATOM 1241 N N . ALA A 1 158 ? -1.755 -2.307 8.118 1.00 79.88 158 ALA A N 1
ATOM 1242 C CA . ALA A 1 158 ? -0.687 -1.925 7.197 1.00 79.88 158 ALA A CA 1
ATOM 1243 C C . ALA A 1 158 ? -1.274 -1.544 5.826 1.00 79.88 158 ALA A C 1
ATOM 1245 O O . ALA A 1 158 ? -1.300 -2.345 4.895 1.00 79.88 158 ALA A O 1
ATOM 1246 N N . PHE A 1 159 ? -1.758 -0.306 5.711 1.00 85.56 159 PHE A N 1
ATOM 1247 C CA . PHE A 1 159 ? -2.358 0.219 4.472 1.00 85.56 159 PHE A CA 1
ATOM 1248 C C . PHE A 1 159 ? -1.317 0.629 3.419 1.00 85.56 159 PHE A C 1
ATOM 1250 O O . PHE A 1 159 ? -1.601 0.610 2.228 1.00 85.56 159 PHE A O 1
ATOM 1257 N N . VAL A 1 160 ? -0.094 0.964 3.850 1.00 89.44 160 VAL A N 1
ATOM 1258 C CA . VAL A 1 160 ? 1.034 1.332 2.972 1.00 89.44 160 VAL A CA 1
ATOM 1259 C C . VAL A 1 160 ? 2.290 0.580 3.421 1.00 89.44 160 VAL A C 1
ATOM 1261 O O . VAL A 1 160 ? 3.291 1.166 3.836 1.00 89.44 160 VAL A O 1
ATOM 1264 N N . ALA A 1 161 ? 2.222 -0.752 3.417 1.00 90.88 161 ALA A N 1
ATOM 1265 C CA . ALA A 1 161 ? 3.233 -1.621 4.026 1.00 90.88 161 ALA A CA 1
ATOM 1266 C C . ALA A 1 161 ? 4.638 -1.512 3.390 1.00 90.88 161 ALA A C 1
ATOM 1268 O O . ALA A 1 161 ? 5.636 -1.831 4.044 1.00 90.88 161 ALA A O 1
ATOM 1269 N N . LEU A 1 162 ? 4.718 -1.047 2.137 1.00 93.81 162 LEU A N 1
ATOM 1270 C CA . LEU A 1 162 ? 5.966 -0.832 1.391 1.00 93.81 162 LEU A CA 1
ATOM 1271 C C . LEU A 1 162 ? 6.505 0.606 1.468 1.00 93.81 162 LEU A C 1
ATOM 1273 O O . LEU A 1 162 ? 7.488 0.916 0.802 1.00 93.81 162 LEU A O 1
ATOM 1277 N N . ARG A 1 163 ? 5.897 1.493 2.266 1.00 94.25 163 ARG A N 1
ATOM 1278 C CA . ARG A 1 163 ? 6.343 2.888 2.383 1.00 94.25 163 ARG A CA 1
ATOM 1279 C C . ARG A 1 163 ? 7.804 2.979 2.842 1.00 94.25 163 ARG A C 1
ATOM 1281 O O . ARG A 1 163 ? 8.162 2.425 3.885 1.00 94.25 163 ARG A O 1
ATOM 1288 N N . GLY A 1 164 ? 8.618 3.716 2.089 1.00 92.94 164 GLY A N 1
ATOM 1289 C CA . GLY A 1 164 ? 10.015 4.013 2.417 1.00 92.94 164 GLY A CA 1
ATOM 1290 C C . GLY A 1 164 ? 10.945 2.798 2.374 1.00 92.94 164 GLY A C 1
ATOM 1291 O O . GLY A 1 164 ? 11.881 2.713 3.167 1.00 92.94 164 GLY A O 1
ATOM 1292 N N . ARG A 1 165 ? 10.648 1.789 1.546 1.00 93.88 165 ARG A N 1
ATOM 1293 C CA . ARG A 1 165 ? 11.504 0.599 1.420 1.00 93.88 165 ARG A CA 1
ATOM 1294 C C . ARG A 1 165 ? 12.602 0.857 0.396 1.00 93.88 165 ARG A C 1
ATOM 1296 O O . ARG A 1 165 ? 12.302 1.081 -0.771 1.00 93.88 165 ARG A O 1
ATOM 1303 N N . ASN A 1 166 ? 13.857 0.786 0.838 1.00 94.56 166 ASN A N 1
ATOM 1304 C CA . ASN A 1 166 ? 15.032 0.958 -0.013 1.00 94.56 166 ASN A CA 1
ATOM 1305 C C . ASN A 1 166 ? 15.603 -0.402 -0.466 1.00 94.56 166 ASN A C 1
ATOM 1307 O O . ASN A 1 166 ? 15.735 -1.319 0.352 1.00 94.56 166 ASN A O 1
ATOM 1311 N N . LYS A 1 167 ? 15.928 -0.524 -1.758 1.00 93.50 167 LYS A N 1
ATOM 1312 C CA . LYS A 1 167 ? 16.624 -1.650 -2.400 1.00 93.50 167 LYS A CA 1
ATOM 1313 C C . LYS A 1 167 ? 17.800 -1.201 -3.277 1.00 93.50 167 LYS A C 1
ATOM 1315 O O . LYS A 1 167 ? 18.161 -1.891 -4.222 1.00 93.50 167 LYS A O 1
ATOM 1320 N N . GLU A 1 168 ? 18.428 -0.081 -2.939 1.00 88.19 168 GLU A N 1
ATOM 1321 C CA . GLU A 1 168 ? 19.587 0.466 -3.655 1.00 88.19 168 GLU A CA 1
ATOM 1322 C C . GLU A 1 168 ? 20.882 -0.345 -3.485 1.00 88.19 168 GLU A C 1
ATOM 1324 O O . GLU A 1 168 ? 21.727 -0.333 -4.384 1.00 88.19 168 GLU A O 1
ATOM 1329 N N . ASP A 1 169 ? 21.006 -1.069 -2.367 1.00 84.75 169 ASP A N 1
ATOM 1330 C CA . ASP A 1 169 ? 22.183 -1.879 -2.007 1.00 84.75 169 ASP A CA 1
ATOM 1331 C C . ASP A 1 169 ? 22.206 -3.271 -2.667 1.00 84.75 169 ASP A C 1
ATOM 1333 O O . ASP A 1 169 ? 23.173 -4.023 -2.532 1.00 84.75 169 ASP A O 1
ATOM 1337 N N . VAL A 1 170 ? 21.122 -3.655 -3.344 1.00 80.94 170 VAL A N 1
ATOM 1338 C CA . VAL A 1 170 ? 21.014 -4.947 -4.035 1.00 80.94 170 VAL A CA 1
ATOM 1339 C C . VAL A 1 170 ? 21.704 -4.850 -5.394 1.00 80.94 170 VAL A C 1
ATOM 1341 O O . VAL A 1 170 ? 21.871 -3.766 -5.949 1.00 80.94 170 VAL A O 1
ATOM 1344 N N . ASN A 1 171 ? 22.111 -5.997 -5.944 1.00 82.56 171 ASN A N 1
ATOM 1345 C CA . ASN A 1 171 ? 22.654 -6.068 -7.293 1.00 82.56 171 ASN A CA 1
ATOM 1346 C C . ASN A 1 171 ? 21.715 -5.359 -8.288 1.00 82.56 171 ASN A C 1
ATOM 1348 O O . ASN A 1 171 ? 20.605 -5.829 -8.525 1.00 82.56 171 ASN A O 1
ATOM 1352 N N . SER A 1 172 ? 22.206 -4.277 -8.898 1.00 77.75 172 SER A N 1
ATOM 1353 C CA . SER A 1 172 ? 21.555 -3.474 -9.942 1.00 77.75 172 SER A CA 1
ATOM 1354 C C . SER A 1 172 ? 20.906 -4.299 -11.052 1.00 77.75 172 SER A C 1
ATOM 1356 O O . SER A 1 172 ? 19.938 -3.900 -11.690 1.00 77.75 172 SER A O 1
ATOM 1358 N N . LEU A 1 173 ? 21.476 -5.474 -11.298 1.00 83.12 173 LEU A N 1
ATOM 1359 C CA . LEU A 1 173 ? 21.116 -6.374 -12.373 1.00 83.12 173 LEU A CA 1
ATOM 1360 C C . LEU A 1 173 ? 20.035 -7.403 -11.983 1.00 83.12 173 LEU A C 1
ATOM 1362 O O . LEU A 1 173 ? 19.587 -8.178 -12.837 1.00 83.12 173 LEU A O 1
ATOM 1366 N N . SER A 1 174 ? 19.617 -7.443 -10.722 1.00 89.50 174 SER A N 1
ATOM 1367 C CA . SER A 1 174 ? 18.570 -8.350 -10.261 1.00 89.50 174 SER A CA 1
ATOM 1368 C C . SER A 1 174 ? 17.176 -7.857 -10.650 1.00 89.50 174 SER A C 1
ATOM 1370 O O . SER A 1 174 ? 16.870 -6.669 -10.617 1.00 89.50 174 SER A O 1
ATOM 1372 N N . SER A 1 175 ? 16.300 -8.802 -10.975 1.00 93.00 175 SER A N 1
ATOM 1373 C CA . SER A 1 175 ? 14.858 -8.582 -10.924 1.00 93.00 175 SER A CA 1
ATOM 1374 C C . SER A 1 175 ? 14.400 -8.597 -9.472 1.00 93.00 175 SER A C 1
ATOM 1376 O O . SER A 1 175 ? 14.897 -9.392 -8.669 1.00 93.00 175 SER A O 1
ATOM 1378 N N . HIS A 1 176 ? 13.413 -7.767 -9.151 1.00 95.38 176 HIS A N 1
ATOM 1379 C CA . HIS A 1 176 ? 12.831 -7.681 -7.817 1.00 95.38 176 HIS A CA 1
ATOM 1380 C C . HIS A 1 1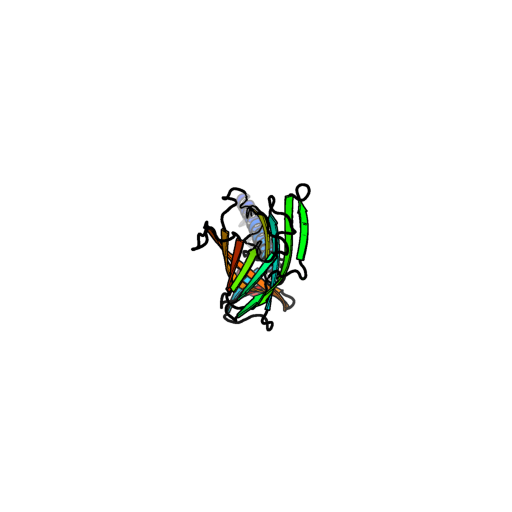76 ? 11.380 -8.142 -7.866 1.00 95.38 176 HIS A C 1
ATOM 1382 O O . HIS A 1 176 ? 10.580 -7.563 -8.588 1.00 95.38 176 HIS A O 1
ATOM 1388 N N . ASP A 1 177 ? 11.028 -9.157 -7.084 1.00 96.00 177 ASP A N 1
ATOM 1389 C CA . ASP A 1 177 ? 9.670 -9.686 -7.001 1.00 96.00 177 ASP A CA 1
ATOM 1390 C C . ASP A 1 177 ? 9.072 -9.367 -5.627 1.00 96.00 177 ASP A C 1
ATOM 1392 O O . ASP A 1 177 ? 9.495 -9.906 -4.598 1.00 96.00 177 ASP A O 1
ATOM 1396 N N . TYR A 1 178 ? 8.035 -8.536 -5.635 1.00 97.62 178 TYR A N 1
ATOM 1397 C CA . TYR A 1 178 ? 7.153 -8.266 -4.511 1.00 97.62 178 TYR A CA 1
ATOM 1398 C C . TYR A 1 178 ? 5.874 -9.083 -4.668 1.00 97.62 178 TYR A C 1
ATOM 1400 O O . TYR A 1 178 ? 5.129 -8.909 -5.630 1.00 97.62 178 TYR A O 1
ATOM 1408 N N . VAL A 1 179 ? 5.612 -9.978 -3.719 1.00 97.88 179 VAL A N 1
ATOM 1409 C CA . VAL A 1 179 ? 4.372 -10.761 -3.663 1.00 97.88 179 VAL A CA 1
ATOM 1410 C C . VAL A 1 179 ? 3.455 -10.114 -2.639 1.00 97.88 179 VAL A C 1
ATOM 1412 O O . VAL A 1 179 ? 3.805 -10.049 -1.464 1.00 97.88 179 VAL A O 1
ATOM 1415 N N . LEU A 1 180 ? 2.307 -9.621 -3.086 1.00 97.25 180 LEU A N 1
ATOM 1416 C CA . LEU A 1 180 ? 1.351 -8.839 -2.317 1.00 97.25 180 LEU A CA 1
ATOM 1417 C C . LEU A 1 180 ? 0.080 -9.656 -2.079 1.00 97.25 180 LEU A C 1
ATOM 1419 O O . LEU A 1 180 ? -0.524 -10.157 -3.027 1.00 97.25 180 LEU A O 1
ATOM 1423 N N . LYS A 1 181 ? -0.369 -9.738 -0.826 1.00 96.06 181 LYS A N 1
ATOM 1424 C CA . LYS A 1 181 ? -1.699 -10.264 -0.492 1.00 96.06 181 LYS A CA 1
ATOM 1425 C C . LYS A 1 181 ? -2.579 -9.107 -0.048 1.00 96.06 181 LYS A C 1
ATOM 1427 O O . LYS A 1 181 ? -2.385 -8.562 1.038 1.00 96.06 181 LYS A O 1
ATOM 1432 N N . ILE A 1 182 ? -3.512 -8.718 -0.908 1.00 94.94 182 ILE A N 1
ATOM 1433 C CA . ILE A 1 182 ? -4.405 -7.575 -0.720 1.00 94.94 182 ILE A CA 1
ATOM 1434 C C . ILE A 1 182 ? -5.654 -8.037 0.031 1.00 94.94 182 ILE A C 1
ATOM 1436 O O . ILE A 1 182 ? -6.268 -9.036 -0.325 1.00 94.94 182 ILE A O 1
ATOM 1440 N N . VAL A 1 183 ? -6.054 -7.302 1.060 1.00 93.75 183 VAL A N 1
ATOM 1441 C CA . VAL A 1 183 ? -7.241 -7.561 1.875 1.00 93.75 183 VAL A CA 1
ATOM 1442 C C . VAL A 1 183 ? -8.150 -6.333 1.786 1.00 93.75 183 VAL A C 1
ATOM 1444 O O . VAL A 1 183 ? -7.717 -5.241 2.167 1.00 93.75 183 VAL A O 1
ATOM 1447 N N . PRO A 1 184 ? -9.386 -6.471 1.280 1.00 93.50 184 PRO A N 1
ATOM 1448 C CA . PRO A 1 184 ? -10.346 -5.378 1.289 1.00 93.50 184 PRO A CA 1
ATOM 1449 C C . PRO A 1 184 ? -10.686 -4.969 2.725 1.00 93.50 184 PRO A C 1
ATOM 1451 O O . PRO A 1 184 ? -10.860 -5.815 3.607 1.00 93.50 184 PRO A O 1
ATOM 1454 N N . THR A 1 185 ? -10.805 -3.665 2.951 1.00 91.75 185 THR A N 1
ATOM 1455 C CA . THR A 1 185 ? -11.093 -3.092 4.263 1.00 91.75 185 THR A CA 1
ATOM 1456 C C . THR A 1 185 ? -12.172 -2.018 4.145 1.00 91.75 185 THR A C 1
ATOM 1458 O O . THR A 1 185 ? -12.036 -1.063 3.381 1.00 91.75 185 THR A O 1
ATOM 1461 N N . ILE A 1 186 ? -13.237 -2.140 4.932 1.00 91.75 186 ILE A N 1
ATOM 1462 C CA . ILE A 1 186 ? -14.259 -1.101 5.089 1.00 91.75 186 ILE A CA 1
ATOM 1463 C C . ILE A 1 186 ? -13.999 -0.366 6.397 1.00 91.75 186 ILE A C 1
ATOM 1465 O O . ILE A 1 186 ? -13.765 -1.000 7.423 1.00 91.75 186 ILE A O 1
ATOM 1469 N N . PHE A 1 187 ? -14.109 0.956 6.379 1.00 91.50 187 PHE A N 1
ATOM 1470 C CA . PHE A 1 187 ? -14.210 1.760 7.587 1.00 91.50 187 PHE A CA 1
ATOM 1471 C C . PHE A 1 187 ? -15.563 2.466 7.654 1.00 91.50 187 PHE A C 1
ATOM 1473 O O . PHE A 1 187 ? -15.903 3.216 6.744 1.00 91.50 187 PHE A O 1
ATOM 1480 N N . GLU A 1 188 ? -16.326 2.215 8.713 1.00 92.00 188 GLU A N 1
ATOM 1481 C CA . GLU A 1 188 ? -17.628 2.824 8.983 1.00 92.00 188 GLU A CA 1
ATOM 1482 C C . GLU A 1 188 ? -17.533 3.736 10.209 1.00 92.00 188 GLU A C 1
ATOM 1484 O O . GLU A 1 188 ? -17.196 3.288 11.310 1.00 92.00 188 GLU A O 1
ATOM 1489 N N . LYS A 1 189 ? -17.826 5.020 10.005 1.00 90.94 189 LYS A N 1
ATOM 1490 C CA . LYS A 1 189 ? -17.850 6.040 11.058 1.00 90.94 189 LYS A CA 1
ATOM 1491 C C . LYS A 1 189 ? -19.185 6.047 11.794 1.00 90.94 189 LYS A C 1
ATOM 1493 O O . LYS A 1 189 ? -20.185 5.515 11.317 1.00 90.94 189 LYS A O 1
ATOM 1498 N N . LEU A 1 190 ? -19.228 6.731 12.938 1.00 89.38 190 LEU A N 1
ATOM 1499 C CA . LEU A 1 190 ? -20.462 6.899 13.722 1.00 89.38 190 LEU A CA 1
ATOM 1500 C C . LEU A 1 190 ? -21.621 7.566 12.966 1.00 89.38 190 LEU A C 1
ATOM 1502 O O . LEU A 1 190 ? -22.777 7.391 13.346 1.00 89.38 190 LEU A O 1
ATOM 1506 N N . ASP A 1 191 ? -21.321 8.370 11.948 1.00 89.62 191 ASP A N 1
ATOM 1507 C CA . ASP A 1 191 ? -22.317 9.036 11.104 1.00 89.62 191 ASP A CA 1
ATOM 1508 C C . ASP A 1 191 ? -22.892 8.116 10.009 1.00 89.62 191 ASP A C 1
ATOM 1510 O O . ASP A 1 191 ? -23.755 8.541 9.241 1.00 89.62 191 ASP A O 1
ATOM 1514 N N . GLY A 1 192 ? -22.434 6.860 9.940 1.00 87.44 192 GLY A N 1
ATOM 1515 C CA . GLY A 1 192 ? -22.804 5.889 8.914 1.00 87.44 192 GLY A CA 1
ATOM 1516 C C . GLY A 1 192 ? -22.044 6.063 7.597 1.00 87.44 192 GLY A C 1
ATOM 1517 O O . GLY A 1 192 ? -22.302 5.326 6.645 1.00 87.44 192 GLY A O 1
ATOM 1518 N N . THR A 1 193 ? -21.102 7.010 7.505 1.00 90.38 193 THR A N 1
ATOM 1519 C CA . THR A 1 193 ? -20.251 7.139 6.319 1.00 90.38 193 THR A CA 1
ATOM 1520 C C . THR A 1 193 ? -19.291 5.960 6.238 1.00 90.38 193 THR A C 1
ATOM 1522 O O . THR A 1 193 ? -18.582 5.629 7.192 1.00 90.38 193 THR A O 1
ATOM 1525 N N . THR A 1 194 ? -19.275 5.308 5.076 1.00 89.44 194 THR A N 1
ATOM 1526 C CA . THR A 1 194 ? -18.411 4.162 4.799 1.00 89.44 194 THR A CA 1
ATOM 1527 C C . THR A 1 194 ? -17.315 4.556 3.818 1.00 89.44 194 THR A C 1
ATOM 1529 O O . THR A 1 194 ? -17.549 5.235 2.820 1.00 89.44 194 THR A O 1
ATOM 1532 N N . THR A 1 195 ? -16.084 4.154 4.118 1.00 89.31 195 THR A N 1
ATOM 1533 C CA . THR A 1 195 ? -14.917 4.337 3.254 1.00 89.31 195 THR A CA 1
ATOM 1534 C C . THR A 1 195 ? -14.336 2.977 2.910 1.00 89.31 195 THR A C 1
ATOM 1536 O O . THR A 1 195 ? -14.063 2.168 3.796 1.00 89.31 195 THR A O 1
ATOM 1539 N N . PHE A 1 196 ? -14.121 2.739 1.619 1.00 88.81 196 PHE A N 1
ATOM 1540 C CA . PHE A 1 196 ? -13.539 1.504 1.109 1.00 88.81 196 PHE A CA 1
ATOM 1541 C C . PHE A 1 196 ? -12.051 1.703 0.835 1.00 88.81 196 PHE A C 1
ATOM 1543 O O . PHE A 1 196 ? -11.650 2.582 0.071 1.00 88.81 196 PHE A O 1
ATOM 1550 N N . THR A 1 197 ? -11.223 0.874 1.450 1.00 91.19 197 THR A N 1
ATOM 1551 C CA . THR A 1 197 ? -9.776 0.869 1.257 1.00 91.19 197 THR A CA 1
ATOM 1552 C C . THR A 1 197 ? -9.270 -0.567 1.198 1.00 91.19 197 THR A C 1
ATOM 1554 O O . THR A 1 197 ? -10.038 -1.523 1.304 1.00 91.19 197 THR A O 1
ATOM 1557 N N . TYR A 1 198 ? -7.969 -0.731 1.013 1.00 92.75 198 TYR A N 1
ATOM 1558 C CA . TYR A 1 198 ? -7.338 -2.034 0.943 1.00 92.75 198 TYR A CA 1
ATOM 1559 C C . TYR A 1 198 ? -6.047 -1.996 1.749 1.00 92.75 198 TYR A C 1
ATOM 1561 O O . TYR A 1 198 ? -5.207 -1.111 1.584 1.00 92.75 198 TYR A O 1
ATOM 1569 N N . GLN A 1 199 ? -5.888 -2.973 2.629 1.00 93.62 199 GLN A N 1
ATOM 1570 C CA . GLN A 1 199 ? -4.620 -3.240 3.295 1.00 93.62 199 GLN A CA 1
ATOM 1571 C C . GLN A 1 199 ? -3.900 -4.367 2.564 1.00 93.62 199 GLN A C 1
ATOM 1573 O O . GLN A 1 199 ? -4.525 -5.139 1.837 1.00 93.62 199 GLN A O 1
ATOM 1578 N N . TYR A 1 200 ? -2.591 -4.495 2.743 1.00 94.81 200 TYR A N 1
ATOM 1579 C CA . TYR A 1 200 ? -1.871 -5.596 2.118 1.00 94.81 200 TYR A CA 1
ATOM 1580 C C . TYR A 1 200 ? -0.646 -6.015 2.920 1.00 94.81 200 TYR A C 1
ATOM 1582 O O . TYR A 1 200 ? 0.001 -5.212 3.595 1.00 94.81 200 TYR A O 1
ATOM 1590 N N . THR A 1 201 ? -0.314 -7.297 2.823 1.00 95.38 201 THR A N 1
ATOM 1591 C CA . THR A 1 201 ? 0.976 -7.828 3.266 1.00 95.38 201 THR A CA 1
ATOM 1592 C C . THR A 1 201 ? 1.871 -8.051 2.059 1.00 95.38 201 THR A C 1
ATOM 1594 O O . THR A 1 201 ? 1.396 -8.120 0.924 1.00 95.38 201 THR A O 1
ATOM 1597 N N . TRP A 1 202 ? 3.180 -8.122 2.290 1.00 96.25 202 TRP A N 1
ATOM 1598 C CA . TRP A 1 202 ? 4.150 -8.292 1.219 1.00 96.25 202 TRP A CA 1
ATOM 1599 C C . TRP A 1 202 ? 5.262 -9.263 1.614 1.00 96.25 202 TRP A C 1
ATOM 1601 O O . TRP A 1 202 ? 5.655 -9.343 2.778 1.00 96.25 202 TRP A O 1
ATOM 1611 N N . ALA A 1 203 ? 5.787 -9.963 0.616 1.00 96.62 203 ALA A N 1
ATOM 1612 C CA . ALA A 1 203 ? 7.033 -10.713 0.669 1.00 96.62 203 ALA A CA 1
ATOM 1613 C C . ALA A 1 203 ? 7.939 -10.257 -0.480 1.00 96.62 203 ALA A C 1
ATOM 1615 O O . ALA A 1 203 ? 7.452 -9.780 -1.504 1.00 96.62 203 ALA A O 1
ATOM 1616 N N . TYR A 1 204 ? 9.252 -10.388 -0.307 1.00 96.19 204 TYR A N 1
ATOM 1617 C CA . TYR A 1 204 ? 10.249 -9.911 -1.264 1.00 96.19 204 TYR A CA 1
ATOM 1618 C C . TYR A 1 204 ? 11.266 -11.002 -1.581 1.00 96.19 204 TYR A C 1
ATOM 1620 O O . TYR A 1 204 ? 11.741 -11.690 -0.675 1.00 96.19 204 TYR A O 1
ATOM 1628 N N . LYS A 1 205 ? 11.634 -11.105 -2.857 1.00 94.44 205 LYS A N 1
ATOM 1629 C CA . LYS A 1 205 ? 12.782 -11.876 -3.340 1.00 94.44 205 LYS A CA 1
ATOM 1630 C C . LYS A 1 205 ? 13.446 -11.128 -4.498 1.00 94.44 205 LYS A C 1
ATOM 1632 O O . LYS A 1 205 ? 12.762 -10.441 -5.253 1.00 94.44 205 LYS A O 1
ATOM 1637 N N . ASP A 1 206 ? 14.744 -11.316 -4.680 1.00 93.44 206 ASP A N 1
ATOM 1638 C CA . ASP A 1 206 ? 15.461 -10.884 -5.879 1.00 93.44 206 ASP A CA 1
ATOM 1639 C C . ASP A 1 206 ? 16.223 -12.038 -6.521 1.00 93.44 206 ASP A C 1
ATOM 1641 O O . ASP A 1 206 ? 16.569 -13.023 -5.867 1.00 93.44 206 ASP A O 1
ATOM 1645 N N . TYR A 1 207 ? 16.396 -11.956 -7.836 1.00 91.56 207 TYR A N 1
ATOM 1646 C CA . TYR A 1 207 ? 17.058 -12.988 -8.623 1.00 91.56 207 TYR A CA 1
ATOM 1647 C C . TYR A 1 207 ? 17.551 -12.427 -9.952 1.00 91.56 207 TYR A C 1
ATOM 1649 O O . TYR A 1 207 ? 16.982 -11.494 -10.514 1.00 91.56 207 TYR A O 1
ATOM 1657 N N . VAL A 1 208 ? 18.583 -13.062 -10.499 1.00 88.69 208 VAL A N 1
ATOM 1658 C CA . VAL A 1 208 ? 19.028 -12.831 -11.875 1.00 88.69 208 VAL A CA 1
ATOM 1659 C C . VAL A 1 208 ? 18.556 -14.008 -12.720 1.00 88.69 208 VAL A C 1
ATOM 1661 O O . VAL A 1 208 ? 18.934 -15.150 -12.463 1.00 88.69 208 VAL A O 1
ATOM 1664 N N . ALA A 1 209 ? 17.709 -13.739 -13.712 1.00 84.56 209 ALA A N 1
ATOM 1665 C CA . ALA A 1 209 ? 17.175 -14.763 -14.603 1.00 84.56 209 ALA A CA 1
ATOM 1666 C C . ALA A 1 209 ? 17.983 -14.863 -15.906 1.00 84.56 209 ALA A C 1
ATOM 1668 O O . ALA A 1 209 ? 18.300 -13.856 -16.542 1.00 84.56 209 ALA A O 1
ATOM 1669 N N . TYR A 1 210 ? 18.266 -16.096 -16.328 1.00 85.12 210 TYR A 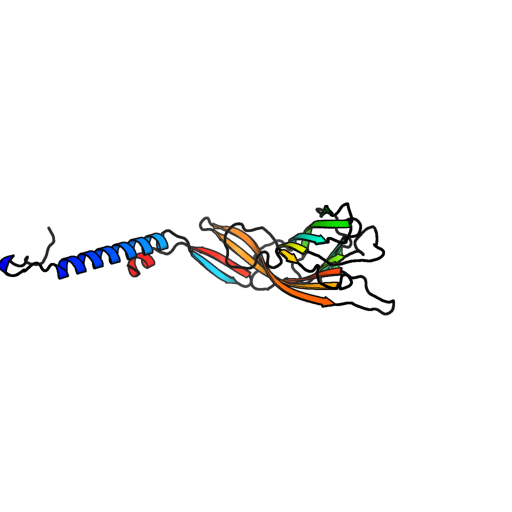N 1
ATOM 1670 C CA . TYR A 1 210 ? 18.927 -16.418 -17.593 1.00 85.12 210 TYR A CA 1
ATOM 1671 C C . TYR A 1 210 ? 17.989 -17.271 -18.454 1.00 85.12 210 TYR A C 1
ATOM 1673 O O . TYR A 1 210 ? 17.390 -18.228 -17.967 1.00 85.12 210 TYR A O 1
ATOM 1681 N N . GLY A 1 211 ? 17.849 -16.914 -19.727 1.00 78.75 211 GLY A N 1
ATOM 1682 C CA . GLY A 1 211 ? 17.112 -17.656 -20.746 1.00 78.75 211 GLY A CA 1
ATOM 1683 C C . GLY A 1 211 ? 18.039 -18.241 -21.816 1.00 78.75 211 GLY A C 1
ATOM 1684 O O . GLY A 1 211 ? 19.257 -18.081 -21.769 1.00 78.75 211 GLY A O 1
ATOM 1685 N N . HIS A 1 212 ? 17.456 -18.906 -22.820 1.00 76.12 212 HIS A N 1
ATOM 1686 C CA . HIS A 1 212 ? 18.216 -19.540 -23.912 1.00 76.12 212 HIS A CA 1
ATOM 1687 C C . HIS A 1 212 ? 19.042 -18.545 -24.752 1.00 76.12 212 HIS A C 1
ATOM 1689 O O . HIS A 1 212 ? 20.051 -18.933 -25.330 1.00 76.12 212 HIS A O 1
ATOM 1695 N N . GLY A 1 213 ? 18.633 -17.273 -24.805 1.00 73.25 213 GLY A N 1
ATOM 1696 C CA . GLY A 1 213 ? 19.316 -16.200 -25.540 1.00 73.25 213 GLY A CA 1
ATOM 1697 C C . GLY A 1 213 ? 20.214 -15.301 -24.683 1.00 73.25 213 GLY A C 1
ATOM 1698 O O . GLY A 1 213 ? 20.605 -14.235 -25.146 1.00 73.25 213 GLY A O 1
ATOM 1699 N N . GLY A 1 214 ? 20.511 -15.685 -23.437 1.00 78.44 214 GLY A N 1
ATOM 1700 C CA . GLY A 1 214 ? 21.265 -14.861 -22.491 1.00 78.44 214 GLY A CA 1
ATOM 1701 C C . GLY A 1 214 ? 20.404 -14.355 -21.338 1.00 78.44 214 GLY A C 1
ATOM 1702 O O . GLY A 1 214 ? 19.428 -14.990 -20.941 1.00 78.44 214 GLY A O 1
ATOM 1703 N N . ARG A 1 215 ? 20.791 -13.232 -20.738 1.00 76.62 215 ARG A N 1
ATOM 1704 C CA . ARG A 1 215 ? 20.126 -12.707 -19.542 1.00 76.62 215 ARG A CA 1
ATOM 1705 C C . ARG A 1 215 ? 18.765 -12.088 -19.883 1.00 76.62 215 ARG A C 1
ATOM 1707 O O . ARG A 1 215 ? 18.660 -11.320 -20.833 1.00 76.62 215 ARG A O 1
ATOM 1714 N N . ILE A 1 216 ? 17.739 -12.416 -19.096 1.00 83.19 216 ILE A N 1
ATOM 1715 C CA . ILE A 1 216 ? 16.410 -11.800 -19.216 1.00 83.19 216 ILE A CA 1
ATOM 1716 C C . ILE A 1 216 ? 16.487 -10.372 -18.661 1.00 83.19 216 ILE A C 1
ATOM 1718 O O . ILE A 1 216 ? 17.160 -10.141 -17.652 1.00 83.19 216 ILE A O 1
ATOM 1722 N N . LEU A 1 217 ? 15.815 -9.422 -19.320 1.00 85.56 217 LEU A N 1
ATOM 1723 C CA . LEU A 1 217 ? 15.769 -8.030 -18.869 1.00 85.56 217 LEU A CA 1
ATOM 1724 C C . LEU A 1 217 ? 15.201 -7.954 -17.441 1.00 85.56 217 LEU A C 1
ATOM 1726 O O . LEU A 1 217 ? 14.146 -8.541 -17.177 1.00 85.56 217 LEU A O 1
ATOM 1730 N N . PRO A 1 218 ? 15.893 -7.272 -16.511 1.00 91.62 218 PRO A N 1
ATOM 1731 C CA . PRO A 1 218 ? 15.421 -7.153 -15.145 1.00 91.62 218 PRO A CA 1
ATOM 1732 C C . PRO A 1 218 ? 14.183 -6.251 -15.084 1.00 91.62 218 PRO A C 1
ATOM 1734 O O . PRO A 1 218 ? 14.001 -5.365 -15.918 1.00 91.62 218 PRO A O 1
ATOM 1737 N N . ALA A 1 219 ? 13.328 -6.481 -14.093 1.00 93.50 219 ALA A N 1
ATOM 1738 C CA . ALA A 1 219 ? 12.150 -5.656 -13.836 1.00 93.50 219 ALA A CA 1
ATOM 1739 C C . ALA A 1 219 ? 11.756 -5.720 -12.355 1.00 93.50 219 ALA A C 1
ATOM 1741 O O . ALA A 1 219 ? 12.183 -6.617 -11.615 1.00 93.50 219 ALA A O 1
ATOM 1742 N N . ILE A 1 220 ? 10.931 -4.765 -11.932 1.00 95.75 220 ILE A N 1
ATOM 1743 C CA . ILE A 1 220 ? 10.386 -4.670 -10.578 1.00 95.75 220 ILE A CA 1
ATOM 1744 C C . ILE A 1 220 ? 8.935 -5.144 -10.623 1.00 95.75 220 ILE A C 1
ATOM 1746 O O . ILE A 1 220 ? 8.047 -4.412 -11.055 1.00 95.75 220 ILE A O 1
ATOM 1750 N N . TRP A 1 221 ? 8.698 -6.374 -10.185 1.00 96.56 221 TRP A N 1
ATOM 1751 C CA . TRP A 1 221 ? 7.408 -7.048 -10.231 1.00 96.56 221 TRP A CA 1
ATOM 1752 C C . TRP A 1 221 ? 6.621 -6.862 -8.943 1.00 96.56 221 TRP A C 1
ATOM 1754 O O . TRP A 1 221 ? 7.113 -7.149 -7.855 1.00 96.56 221 TRP A O 1
ATOM 1764 N N . PHE A 1 222 ? 5.352 -6.497 -9.078 1.00 97.88 222 PHE A N 1
ATOM 1765 C CA . PHE A 1 222 ? 4.358 -6.503 -8.015 1.00 97.88 222 PHE A CA 1
ATOM 1766 C C . PHE A 1 222 ? 3.281 -7.521 -8.373 1.00 97.88 222 PHE A C 1
ATOM 1768 O O . PHE A 1 222 ? 2.321 -7.233 -9.086 1.00 97.88 222 PHE A O 1
ATOM 1775 N N . ARG A 1 223 ? 3.469 -8.750 -7.900 1.00 97.75 223 ARG A N 1
ATOM 1776 C CA . ARG A 1 223 ? 2.503 -9.841 -8.045 1.00 97.75 223 ARG A CA 1
ATOM 1777 C C . ARG A 1 223 ? 1.475 -9.692 -6.941 1.00 97.75 223 ARG A C 1
ATOM 1779 O O . ARG A 1 223 ? 1.865 -9.613 -5.781 1.00 97.75 223 ARG A O 1
ATOM 1786 N N . TYR A 1 224 ? 0.197 -9.646 -7.273 1.00 96.88 224 TYR A N 1
ATOM 1787 C CA . TYR A 1 224 ? -0.858 -9.415 -6.300 1.00 96.88 224 TYR A CA 1
ATOM 1788 C C . TYR A 1 224 ? -1.933 -10.497 -6.369 1.00 96.88 224 TYR A C 1
ATOM 1790 O O . TYR A 1 224 ? -2.25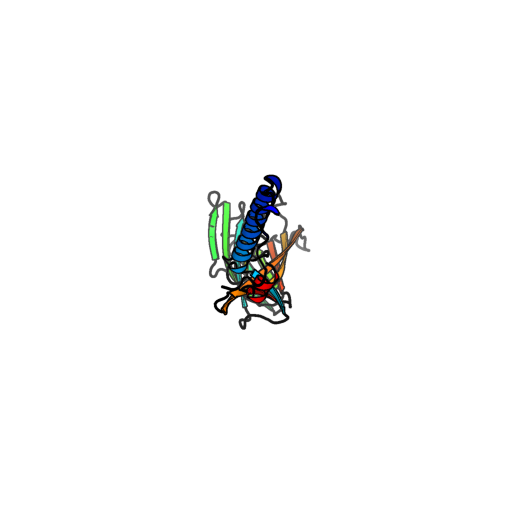6 -11.028 -7.429 1.00 96.88 224 TYR A O 1
ATOM 1798 N N . ASP A 1 225 ? -2.493 -10.799 -5.205 1.00 95.62 225 ASP A N 1
ATOM 1799 C CA . ASP A 1 225 ? -3.619 -11.706 -5.025 1.00 95.62 225 ASP A CA 1
ATOM 1800 C C . ASP A 1 225 ? -4.581 -11.098 -3.994 1.00 95.62 225 ASP A C 1
ATOM 1802 O O . ASP A 1 225 ? -4.145 -10.482 -3.015 1.00 95.62 225 ASP A O 1
ATOM 1806 N N . LEU A 1 226 ? -5.888 -11.248 -4.205 1.00 92.88 226 LEU A N 1
ATOM 1807 C CA . LEU A 1 226 ? -6.917 -10.707 -3.323 1.00 92.88 226 LEU A CA 1
ATOM 1808 C C . LEU A 1 226 ? -7.345 -11.756 -2.289 1.00 92.88 226 LEU A C 1
ATOM 1810 O O . LEU A 1 226 ? -7.433 -12.954 -2.547 1.00 92.88 226 LEU A O 1
ATOM 1814 N N . SER A 1 227 ? -7.574 -11.315 -1.060 1.00 92.44 227 SER A N 1
ATOM 1815 C CA . SER A 1 227 ? -8.175 -12.126 -0.008 1.00 92.44 227 SER A CA 1
ATOM 1816 C C . SER A 1 227 ? -9.688 -12.196 -0.215 1.00 92.44 227 SER A C 1
ATOM 1818 O O . SER A 1 227 ? -10.302 -11.155 -0.450 1.00 92.44 227 SER A O 1
ATOM 1820 N N . PRO A 1 228 ? -10.312 -13.376 -0.055 1.00 90.44 228 PRO A N 1
ATOM 1821 C CA . PRO A 1 228 ? -11.769 -13.504 -0.087 1.00 90.44 228 PRO A CA 1
ATOM 1822 C C . PRO A 1 228 ? -12.446 -12.957 1.184 1.00 90.44 228 PRO A C 1
ATOM 1824 O O . PRO A 1 228 ? -13.669 -12.910 1.259 1.00 90.44 228 PRO A O 1
ATOM 1827 N N . ILE A 1 229 ? -11.662 -12.592 2.204 1.00 91.62 229 ILE A N 1
ATOM 1828 C CA . ILE A 1 229 ? -12.148 -12.051 3.477 1.00 91.62 229 ILE A CA 1
ATOM 1829 C C . ILE A 1 229 ? -11.972 -10.537 3.472 1.00 91.62 229 ILE A C 1
ATOM 1831 O O . ILE A 1 229 ? -10.872 -10.053 3.188 1.00 91.62 229 ILE A O 1
ATOM 1835 N N . THR A 1 230 ? -13.019 -9.829 3.883 1.00 92.44 230 THR A N 1
ATOM 1836 C CA . THR A 1 230 ? -13.032 -8.379 4.077 1.00 92.44 230 THR A CA 1
ATOM 1837 C C . THR A 1 230 ? -13.039 -8.041 5.565 1.00 92.44 230 THR A C 1
ATOM 1839 O O . THR A 1 230 ? -13.746 -8.667 6.361 1.00 92.44 230 THR A O 1
ATOM 1842 N N . VAL A 1 231 ? -12.252 -7.032 5.946 1.00 92.50 231 VAL A N 1
ATOM 1843 C CA . VAL A 1 231 ? -12.188 -6.515 7.320 1.00 92.50 231 VAL A CA 1
ATOM 1844 C C . VAL A 1 231 ? -13.039 -5.254 7.429 1.00 92.50 231 VAL A C 1
ATOM 1846 O O . VAL A 1 231 ? -12.787 -4.276 6.731 1.00 92.50 231 VAL A O 1
ATOM 1849 N N . LYS A 1 232 ? -14.040 -5.241 8.308 1.00 92.38 232 LYS A N 1
ATOM 1850 C CA . LYS A 1 232 ? -14.865 -4.063 8.596 1.00 92.38 232 LYS A CA 1
ATOM 1851 C C . LYS A 1 232 ? -14.459 -3.453 9.927 1.00 92.38 232 LYS A C 1
ATOM 1853 O O . LYS A 1 232 ? -14.664 -4.067 10.966 1.00 92.38 232 LYS A O 1
ATOM 1858 N N . TYR A 1 233 ? -13.927 -2.241 9.910 1.00 92.75 233 TYR A N 1
ATOM 1859 C CA . TYR A 1 233 ? -13.731 -1.433 11.108 1.00 92.75 233 TYR A CA 1
ATOM 1860 C C . TYR A 1 233 ? -14.959 -0.554 11.318 1.00 92.75 233 TYR A C 1
ATOM 1862 O O . TYR A 1 233 ? -15.309 0.228 10.438 1.00 92.75 233 TYR A O 1
ATOM 1870 N N . VAL A 1 234 ? -15.605 -0.678 12.472 1.00 92.25 234 VAL A N 1
ATOM 1871 C CA . VAL A 1 234 ? -16.782 0.114 12.841 1.00 92.25 234 VAL A CA 1
ATOM 1872 C C . VAL A 1 234 ? -16.443 0.951 14.064 1.00 92.25 234 VAL A C 1
ATOM 1874 O O . VAL A 1 234 ? -16.041 0.407 15.095 1.00 92.25 234 VAL A O 1
ATOM 1877 N N . GLU A 1 235 ? -16.622 2.265 13.968 1.00 91.38 235 GLU A N 1
ATOM 1878 C CA . GLU A 1 235 ? -16.611 3.132 15.143 1.00 91.38 235 GLU A CA 1
ATOM 1879 C C . GLU A 1 235 ? -17.901 2.927 15.937 1.00 91.38 235 GLU A C 1
ATOM 1881 O O . GLU A 1 235 ? -19.005 3.122 15.428 1.00 91.38 235 GLU A O 1
ATOM 1886 N N . ARG A 1 236 ? -17.777 2.543 17.206 1.00 89.50 236 ARG A N 1
ATOM 1887 C CA . ARG A 1 236 ? -18.906 2.394 18.126 1.00 89.50 236 ARG A CA 1
ATOM 1888 C C . ARG A 1 236 ? -18.710 3.257 19.364 1.00 89.50 236 ARG A C 1
ATOM 1890 O O . ARG A 1 236 ? -17.594 3.549 19.792 1.00 89.50 236 ARG A O 1
ATOM 1897 N N . ARG A 1 237 ? -19.835 3.687 19.940 1.00 87.88 237 ARG A N 1
ATOM 1898 C CA . ARG A 1 237 ? -19.874 4.263 21.287 1.00 87.88 237 ARG A CA 1
ATOM 1899 C C . ARG A 1 237 ? -20.201 3.167 22.280 1.00 87.88 237 ARG A C 1
ATOM 1901 O O . ARG A 1 237 ? -21.077 2.341 22.019 1.00 87.88 237 ARG A O 1
ATOM 1908 N N . LYS A 1 238 ? -19.548 3.211 23.438 1.00 86.12 238 LYS A N 1
ATOM 1909 C CA . LYS A 1 238 ? -19.872 2.306 24.535 1.00 86.12 238 LYS A CA 1
ATOM 1910 C C . LYS A 1 238 ? -21.312 2.555 24.991 1.00 86.12 238 LYS A C 1
ATOM 1912 O O . LYS A 1 238 ? -21.718 3.709 25.145 1.00 86.12 238 LYS A O 1
ATOM 1917 N N . PRO A 1 239 ? -22.112 1.502 25.195 1.00 85.06 239 PRO A N 1
ATOM 1918 C CA . PRO A 1 239 ? -23.483 1.661 25.650 1.00 85.06 239 PRO A CA 1
ATOM 1919 C C . PRO A 1 239 ? -23.524 2.122 27.113 1.00 85.06 239 PRO A C 1
ATOM 1921 O O . PRO A 1 239 ? -22.657 1.776 27.912 1.00 85.06 239 PRO A O 1
ATOM 1924 N N . LEU A 1 240 ? -24.571 2.867 27.485 1.00 81.62 240 LEU A N 1
ATOM 1925 C CA . LEU A 1 240 ? -24.731 3.440 28.832 1.00 81.62 240 LEU A CA 1
ATOM 1926 C C . LEU A 1 240 ? -24.679 2.396 29.957 1.00 81.62 240 LEU A C 1
ATOM 1928 O O . LEU A 1 240 ? -24.196 2.701 31.043 1.00 81.62 240 LEU A O 1
ATOM 1932 N N . TYR A 1 241 ? -25.141 1.165 29.707 1.00 83.62 241 TYR A N 1
ATOM 1933 C CA . TYR A 1 241 ? -25.084 0.110 30.719 1.00 83.62 241 TYR A CA 1
ATOM 1934 C C . TYR A 1 241 ? -23.642 -0.228 31.109 1.00 83.62 241 TYR A C 1
ATOM 1936 O O . TYR A 1 241 ? -23.406 -0.497 32.278 1.00 83.62 241 TYR A O 1
ATOM 1944 N N . HIS A 1 242 ? -22.687 -0.156 30.170 1.00 80.12 242 HIS A N 1
ATOM 1945 C CA . HIS A 1 242 ? -21.281 -0.439 30.447 1.00 80.12 242 HIS A CA 1
ATOM 1946 C C . HIS A 1 242 ? -20.762 0.521 31.517 1.00 80.12 242 HIS A C 1
ATOM 1948 O O . HIS A 1 242 ? -20.234 0.066 32.521 1.00 80.12 242 HIS A O 1
ATOM 1954 N N . PHE A 1 243 ? -21.010 1.824 31.345 1.00 80.88 243 PHE A N 1
ATOM 1955 C CA . PHE A 1 243 ? -20.622 2.866 32.300 1.00 80.88 243 PHE A CA 1
ATOM 1956 C C . PHE A 1 243 ? -21.255 2.675 33.688 1.00 80.88 243 PHE A C 1
ATOM 1958 O O . PHE A 1 243 ? -20.593 2.872 34.698 1.00 80.88 243 PHE A O 1
ATOM 1965 N N . ILE A 1 244 ? -22.527 2.267 33.754 1.00 81.88 244 ILE A N 1
ATOM 1966 C CA . ILE A 1 244 ? -23.222 2.045 35.035 1.00 81.88 244 ILE A CA 1
ATOM 1967 C C . ILE A 1 244 ? -22.677 0.808 35.763 1.00 81.88 244 ILE A C 1
ATOM 1969 O O . ILE A 1 244 ? -22.689 0.773 36.988 1.00 81.88 244 ILE A O 1
ATOM 1973 N N . THR A 1 245 ? -22.227 -0.212 35.029 1.00 82.56 245 THR A N 1
ATOM 1974 C CA . THR A 1 245 ? -21.724 -1.463 35.617 1.00 82.56 245 THR A CA 1
ATOM 1975 C C . THR A 1 245 ? -20.235 -1.450 35.960 1.00 82.56 245 THR A C 1
ATOM 1977 O O . THR A 1 245 ? -19.810 -2.315 36.722 1.00 82.56 245 THR A O 1
ATOM 1980 N N . THR A 1 246 ? -19.437 -0.538 35.387 1.00 75.50 246 THR A N 1
ATOM 1981 C CA . THR A 1 246 ? -17.985 -0.460 35.636 1.00 75.50 246 THR A CA 1
ATOM 1982 C C . THR A 1 246 ? -17.576 0.499 36.756 1.00 75.50 246 THR A C 1
ATOM 1984 O O . THR A 1 246 ? -16.445 0.387 37.230 1.00 75.50 246 THR A O 1
ATOM 1987 N N . VAL A 1 247 ? -18.463 1.405 37.188 1.00 64.62 247 VAL A N 1
ATOM 1988 C CA . VAL A 1 247 ? -18.233 2.379 38.279 1.00 64.62 247 VAL A CA 1
ATOM 1989 C C . VAL A 1 247 ? -18.639 1.825 39.643 1.00 64.62 247 VAL A C 1
ATOM 1991 O O . VAL A 1 247 ? -19.711 1.187 39.733 1.00 64.62 247 VAL A O 1
#

InterPro domains:
  IPR012936 Endoplasmic reticulum vesicle transporter, C-terminal [PF07970] (97-247)
  IPR039542 Endoplasmic reticulum vesicle transporter, N-terminal [PF13850] (1-89)
  IPR045888 Endoplasmic reticulum vesicle transporter [PTHR10984] (97-247)

Foldseek 3Di:
DDDPDDDDPPVPDDDDPVVVVVVVVVVVVVVVLLVVLVVVQVDWDKDKDKDQDDPDPDQKKKKKWKKKFQQAAPQQKFKWWWFPVGDTDARDDPQWDWDADDVRRMITTIHIDIDGQAWTKMWIFRRSGPDHDPQAFAFMWTQFMAIFDDDPDDDPAARTVRHGDGRNPPGRQKAKEKEKEKAWEWEAEPVRDIGITIGIDIDIDIDWDADPVGTDGHIHMYGYHYDSMYMYIYIDRDDPVVSVVSD

Radius of gyration: 29.67 Å; chains: 1; bounding box: 58×35×99 Å

Sequence (247 aa):
RFDVYRKVPKDLTEPTLTGAVISICSCLFIVFLLLSEFYSFINTEIVSELFVDNPTENDRLDVKLNITLPRMKCEHLGLDIQDEMGRHEVGFQENTHTEEMNHGEGCVFSCKFNINKVPGNFHVSTHGAGAQPDNPDMAHHINSLNFGSEIKDKLPGAFVALRGRNKEDVNSLSSHDYVLKIVPTIFEKLDGTTTFTYQYTWAYKDYVAYGHGGRILPAIWFRYDLSPITVKYVERRKPLYHFITTV